Protein AF-A0AAV3WBV1-F1 (afdb_monomer)

Structure (mmCIF, N/CA/C/O backbone):
data_AF-A0AAV3WBV1-F1
#
_entry.id   AF-A0AAV3WBV1-F1
#
loop_
_atom_site.group_PDB
_atom_site.id
_atom_site.type_symbol
_atom_site.label_atom_id
_atom_site.label_alt_id
_atom_site.label_comp_id
_atom_site.label_asym_id
_atom_site.label_entity_id
_atom_site.label_seq_id
_atom_site.pdbx_PDB_ins_code
_atom_site.Cartn_x
_atom_site.Cartn_y
_atom_site.Cartn_z
_atom_site.occupancy
_atom_site.B_iso_or_equiv
_atom_site.auth_seq_id
_atom_site.auth_comp_id
_atom_site.auth_asym_id
_atom_site.auth_atom_id
_atom_site.pdbx_PDB_model_num
ATOM 1 N N . MET A 1 1 ? 31.913 -31.735 0.167 1.00 37.94 1 MET A N 1
ATOM 2 C CA . MET A 1 1 ? 32.191 -30.447 0.838 1.00 37.94 1 MET A CA 1
ATOM 3 C C . MET A 1 1 ? 30.963 -29.565 0.666 1.00 37.94 1 MET A C 1
ATOM 5 O O . MET A 1 1 ? 30.738 -29.111 -0.450 1.00 37.94 1 MET A O 1
ATOM 9 N N . PRO A 1 2 ? 30.099 -29.427 1.683 1.00 35.19 2 PRO A N 1
ATOM 10 C CA . PRO A 1 2 ? 28.942 -28.552 1.586 1.00 35.19 2 PRO A CA 1
ATOM 11 C C . PRO A 1 2 ? 29.405 -27.094 1.649 1.00 35.19 2 PRO A C 1
ATOM 13 O O . PRO A 1 2 ? 30.236 -26.731 2.479 1.00 35.19 2 PRO A O 1
ATOM 16 N N . LEU A 1 3 ? 28.888 -26.292 0.724 1.00 34.81 3 LEU A N 1
ATOM 17 C CA . LEU A 1 3 ? 29.132 -24.859 0.610 1.00 34.81 3 LEU A CA 1
ATOM 18 C C . LEU A 1 3 ? 28.661 -24.158 1.891 1.00 34.81 3 LEU A C 1
ATOM 20 O O . LEU A 1 3 ? 27.497 -24.282 2.276 1.00 34.81 3 LEU A O 1
ATOM 24 N N . LEU A 1 4 ? 29.575 -23.442 2.545 1.00 37.72 4 LEU A N 1
ATOM 25 C CA . LEU A 1 4 ? 29.261 -22.553 3.660 1.00 37.72 4 LEU A CA 1
ATOM 26 C C . LEU A 1 4 ? 28.301 -21.446 3.183 1.00 37.72 4 LEU A C 1
ATOM 28 O O . LEU A 1 4 ? 28.460 -20.951 2.063 1.00 37.72 4 LEU A O 1
ATOM 32 N N . PRO A 1 5 ? 27.317 -21.037 4.004 1.00 44.38 5 PRO A N 1
ATOM 33 C CA . PRO A 1 5 ? 26.486 -19.878 3.713 1.00 44.38 5 PRO A CA 1
ATOM 34 C C . PRO A 1 5 ? 27.357 -18.632 3.564 1.00 44.38 5 PRO A C 1
ATOM 36 O O . PRO A 1 5 ? 28.233 -18.383 4.392 1.00 44.38 5 PRO A O 1
ATOM 39 N N . ASN A 1 6 ? 27.092 -17.861 2.508 1.00 38.50 6 ASN A N 1
ATOM 40 C CA . ASN A 1 6 ? 27.678 -16.549 2.266 1.00 38.50 6 ASN A CA 1
ATOM 41 C C . ASN A 1 6 ? 27.735 -15.739 3.562 1.00 38.50 6 ASN A C 1
ATOM 43 O O . ASN A 1 6 ? 26.702 -15.452 4.169 1.00 38.50 6 ASN A O 1
ATOM 47 N N . GLN A 1 7 ? 28.952 -15.357 3.939 1.00 40.19 7 GLN A N 1
ATOM 48 C CA . GLN A 1 7 ? 29.202 -14.311 4.912 1.00 40.19 7 GLN A CA 1
ATOM 49 C C . GLN A 1 7 ? 28.501 -13.051 4.404 1.00 40.19 7 GLN A C 1
ATOM 51 O O . GLN A 1 7 ? 28.927 -12.423 3.433 1.00 40.19 7 GLN A O 1
ATOM 56 N N . ILE A 1 8 ? 27.377 -12.721 5.035 1.00 40.25 8 ILE A N 1
ATOM 57 C CA . ILE A 1 8 ? 26.877 -11.355 5.057 1.00 40.25 8 ILE A CA 1
ATOM 58 C C . ILE A 1 8 ? 28.055 -10.543 5.587 1.00 40.25 8 ILE A C 1
ATOM 60 O O . ILE A 1 8 ? 28.595 -10.859 6.644 1.00 40.25 8 ILE A O 1
ATOM 64 N N . GLN A 1 9 ? 28.518 -9.573 4.804 1.00 36.53 9 GLN A N 1
ATOM 65 C CA . GLN A 1 9 ? 29.425 -8.553 5.303 1.00 36.53 9 GLN A CA 1
ATOM 66 C C . GLN A 1 9 ? 28.734 -7.922 6.509 1.00 36.53 9 GLN A C 1
ATOM 68 O O . GLN A 1 9 ? 27.774 -7.168 6.346 1.00 36.53 9 GLN A O 1
ATOM 73 N N . ASP A 1 10 ? 29.181 -8.290 7.708 1.00 38.88 10 ASP A N 1
ATOM 74 C CA . ASP A 1 10 ? 28.850 -7.587 8.933 1.00 38.88 10 ASP A CA 1
ATOM 75 C C . ASP A 1 10 ? 29.337 -6.152 8.741 1.00 38.88 10 ASP A C 1
ATOM 77 O O . ASP A 1 10 ? 30.520 -5.834 8.874 1.00 38.88 10 ASP A O 1
ATOM 81 N N . MET A 1 11 ? 28.407 -5.278 8.350 1.00 42.97 11 MET A N 1
ATOM 82 C CA . MET A 1 11 ? 28.555 -3.846 8.555 1.00 42.97 11 MET A CA 1
ATOM 83 C C . MET A 1 11 ? 28.954 -3.671 10.022 1.00 42.97 11 MET A C 1
ATOM 85 O O . MET A 1 11 ? 28.346 -4.327 10.873 1.00 42.97 11 MET A O 1
ATOM 89 N N . PRO A 1 12 ? 29.968 -2.846 10.338 1.00 45.78 12 PRO A N 1
ATOM 90 C CA . PRO A 1 12 ? 30.421 -2.680 11.710 1.00 45.78 12 PRO A CA 1
ATOM 91 C C . PRO A 1 12 ? 29.195 -2.353 12.552 1.00 45.78 12 PRO A C 1
ATOM 93 O O . PRO A 1 12 ? 28.505 -1.378 12.259 1.00 45.78 12 PRO A O 1
ATOM 96 N N . ASN A 1 13 ? 28.877 -3.228 13.510 1.00 49.66 13 ASN A N 1
ATOM 97 C CA . ASN A 1 13 ? 27.713 -3.100 14.375 1.00 49.66 13 ASN A CA 1
ATOM 98 C C . ASN A 1 13 ? 27.790 -1.715 15.023 1.00 49.66 13 ASN A C 1
ATOM 100 O O . ASN A 1 13 ? 28.584 -1.491 15.940 1.00 49.66 13 ASN A O 1
ATOM 104 N N . VAL A 1 14 ? 27.034 -0.758 14.484 1.00 58.28 14 VAL A N 1
ATOM 105 C CA . VAL A 1 14 ? 26.940 0.578 15.052 1.00 58.28 14 VAL A CA 1
ATOM 106 C C . VAL A 1 14 ? 26.131 0.380 16.318 1.00 58.28 14 VAL A C 1
ATOM 108 O O . VAL A 1 14 ? 24.909 0.289 16.278 1.00 58.28 14 VAL A O 1
ATOM 111 N N . TYR A 1 15 ? 26.824 0.201 17.440 1.00 66.25 15 TYR A N 1
ATOM 112 C CA . TYR A 1 15 ? 26.189 0.170 18.745 1.00 66.25 15 TYR A CA 1
ATOM 113 C C . TYR A 1 15 ? 25.581 1.548 18.989 1.00 66.25 15 TYR A C 1
ATOM 115 O O . TYR A 1 15 ? 26.262 2.493 19.390 1.00 66.25 15 TYR A O 1
ATOM 123 N N . PHE A 1 16 ? 24.291 1.669 18.698 1.00 76.31 16 PHE A N 1
ATOM 124 C CA . PHE A 1 16 ? 23.513 2.846 19.030 1.00 76.31 16 PHE A CA 1
ATOM 125 C C . PHE A 1 16 ? 23.290 2.857 20.540 1.00 76.31 16 PHE A C 1
ATOM 127 O O . PHE A 1 16 ? 22.851 1.864 21.123 1.00 76.31 16 PHE A O 1
ATOM 134 N N . LYS A 1 17 ? 23.588 3.978 21.199 1.00 82.25 17 LYS A N 1
ATOM 135 C CA . LYS A 1 17 ? 23.352 4.130 22.647 1.00 82.25 17 LYS A CA 1
ATOM 136 C C . LYS A 1 17 ? 21.863 3.967 22.979 1.00 82.25 17 LYS A C 1
ATOM 138 O O . LYS A 1 17 ? 21.502 3.528 24.066 1.00 82.25 17 LYS A O 1
ATOM 143 N N . GLU A 1 18 ? 21.013 4.274 22.010 1.00 87.25 18 GLU A N 1
ATOM 144 C CA . GLU A 1 18 ? 19.569 4.107 22.003 1.00 87.25 18 GLU A CA 1
ATOM 145 C C . GLU A 1 18 ? 19.142 2.642 22.196 1.00 87.25 18 GLU A C 1
ATOM 147 O O . GLU A 1 18 ? 18.159 2.387 22.893 1.00 87.25 18 GLU A O 1
ATOM 152 N N . ASP A 1 19 ? 19.905 1.673 21.670 1.00 88.88 19 ASP A N 1
ATOM 153 C CA . ASP A 1 19 ? 19.610 0.243 21.848 1.00 88.88 19 ASP A CA 1
ATOM 154 C C . ASP A 1 19 ? 19.742 -0.192 23.308 1.00 88.88 19 ASP A C 1
ATOM 156 O O . ASP A 1 19 ? 18.992 -1.055 23.761 1.00 88.88 19 ASP A O 1
ATOM 160 N N . PHE A 1 20 ? 20.638 0.434 24.072 1.00 89.62 20 PHE A N 1
ATOM 161 C CA . PHE A 1 20 ? 20.769 0.148 25.497 1.00 89.62 20 PHE A CA 1
ATOM 162 C C . PHE A 1 20 ? 19.523 0.594 26.273 1.00 89.62 20 PHE A C 1
ATOM 164 O O . PHE A 1 20 ? 19.016 -0.155 27.106 1.00 89.62 20 PHE A O 1
ATOM 171 N N . ILE A 1 21 ? 18.979 1.772 25.945 1.00 89.19 21 ILE A N 1
ATOM 172 C CA . ILE A 1 21 ? 17.758 2.308 26.567 1.00 89.19 21 ILE A CA 1
ATOM 173 C C . ILE A 1 21 ? 16.574 1.382 26.280 1.00 89.19 21 ILE A C 1
ATOM 175 O O . ILE A 1 21 ? 15.879 0.950 27.199 1.00 89.19 21 ILE A O 1
ATOM 179 N N . LEU A 1 22 ? 16.352 1.043 25.006 1.00 92.56 22 LEU A N 1
ATOM 180 C CA . LEU A 1 22 ? 15.235 0.176 24.627 1.00 92.56 22 LEU A CA 1
ATOM 181 C C . LEU A 1 22 ? 15.427 -1.258 25.142 1.00 92.56 22 LEU A C 1
ATOM 183 O O . LEU A 1 22 ? 14.448 -1.904 25.512 1.00 92.56 22 LEU A O 1
ATOM 187 N N . GLY A 1 23 ? 16.671 -1.737 25.211 1.00 92.00 23 GLY A N 1
ATOM 188 C CA . GLY A 1 23 ? 17.029 -3.037 25.772 1.00 92.00 23 GLY A CA 1
ATOM 189 C C . GLY A 1 23 ? 16.690 -3.152 27.256 1.00 92.00 23 GLY A C 1
ATOM 190 O O . GLY A 1 23 ? 16.070 -4.134 27.653 1.00 92.00 23 GLY A O 1
ATOM 191 N N . GLN A 1 24 ? 17.012 -2.138 28.066 1.00 91.56 24 GLN A N 1
ATOM 192 C CA . GLN A 1 24 ? 16.639 -2.112 29.487 1.00 91.56 24 GLN A CA 1
ATOM 193 C C . GLN A 1 24 ? 15.120 -2.189 29.675 1.00 91.56 24 GLN A C 1
ATOM 195 O O . GLN A 1 24 ? 14.631 -3.009 30.449 1.00 91.56 24 GLN A O 1
ATOM 200 N N . MET A 1 25 ? 14.372 -1.399 28.902 1.00 93.62 25 MET A N 1
ATOM 201 C CA . MET A 1 25 ? 12.909 -1.420 28.947 1.00 93.62 25 MET A CA 1
ATOM 202 C C . MET A 1 25 ? 12.337 -2.768 28.492 1.00 93.62 25 MET A C 1
ATOM 204 O O . MET A 1 25 ? 11.355 -3.245 29.053 1.00 93.62 25 MET A O 1
ATOM 208 N N . ALA A 1 26 ? 12.947 -3.401 27.486 1.00 93.56 26 ALA A N 1
ATOM 209 C CA . ALA A 1 26 ? 12.536 -4.717 27.010 1.00 93.56 26 ALA A CA 1
ATOM 210 C C . ALA A 1 26 ? 12.777 -5.812 28.059 1.00 93.56 26 ALA A C 1
ATOM 212 O O . ALA A 1 26 ? 11.912 -6.664 28.244 1.00 93.56 26 ALA A O 1
ATOM 213 N N . VAL A 1 27 ? 13.913 -5.780 28.765 1.00 94.00 27 VAL A N 1
ATOM 214 C CA . VAL A 1 27 ? 14.206 -6.723 29.857 1.00 94.00 27 VAL A CA 1
ATOM 215 C C . VAL A 1 27 ? 13.169 -6.598 30.969 1.00 94.00 27 VAL A C 1
ATOM 217 O O . VAL A 1 27 ? 12.632 -7.613 31.401 1.00 94.00 27 VAL A O 1
ATOM 220 N N . GLU A 1 28 ? 12.831 -5.375 31.381 1.00 92.69 28 GLU A N 1
ATOM 221 C CA . GLU A 1 28 ? 11.803 -5.145 32.400 1.00 92.69 28 GLU A CA 1
ATOM 222 C C . GLU A 1 28 ? 10.432 -5.676 31.954 1.00 92.69 28 GLU A C 1
ATOM 224 O O . GLU A 1 28 ? 9.764 -6.385 32.702 1.00 92.69 28 GLU A O 1
ATOM 229 N N . LEU A 1 29 ? 10.035 -5.408 30.704 1.00 92.19 29 LEU A N 1
ATOM 230 C CA . LEU A 1 29 ? 8.781 -5.917 30.143 1.00 92.19 29 LEU A CA 1
ATOM 231 C C . LEU A 1 29 ? 8.731 -7.451 30.077 1.00 92.19 29 LEU A C 1
ATOM 233 O O . LEU A 1 29 ? 7.662 -8.026 30.262 1.00 92.19 29 LEU A O 1
ATOM 237 N N . LEU A 1 30 ? 9.859 -8.113 29.808 1.00 92.62 30 LEU A N 1
ATOM 238 C CA . LEU A 1 30 ? 9.951 -9.576 29.748 1.00 92.62 30 LEU A CA 1
ATOM 239 C C . LEU A 1 30 ? 9.940 -10.242 31.130 1.00 92.62 30 LEU A C 1
ATOM 241 O O . LEU A 1 30 ? 9.640 -11.430 31.219 1.00 92.62 30 LEU A O 1
ATOM 245 N N . GLN A 1 31 ? 10.271 -9.502 32.190 1.00 92.75 31 GLN A N 1
ATOM 246 C CA . GLN A 1 31 ? 10.234 -9.985 33.575 1.00 92.75 31 GLN A CA 1
ATOM 247 C C . GLN A 1 31 ? 8.841 -9.890 34.209 1.00 92.75 31 GLN A C 1
ATOM 249 O O . GLN A 1 31 ? 8.631 -10.418 35.299 1.00 92.75 31 GLN A O 1
ATOM 254 N N . LEU A 1 32 ? 7.894 -9.220 33.551 1.00 89.19 32 LEU A N 1
ATOM 255 C CA . LEU A 1 32 ? 6.524 -9.099 34.030 1.00 89.19 32 LEU A CA 1
ATOM 256 C C . LEU A 1 32 ? 5.732 -10.390 33.822 1.00 89.19 32 LEU A C 1
ATOM 258 O O . LEU A 1 32 ? 5.764 -10.995 32.749 1.00 89.19 32 LEU A O 1
ATOM 262 N N . ASP A 1 33 ? 4.925 -10.745 34.821 1.00 87.81 33 ASP A N 1
ATOM 263 C CA . ASP A 1 33 ? 3.949 -11.821 34.679 1.00 87.81 33 ASP A CA 1
ATOM 264 C C . ASP A 1 33 ? 2.902 -11.476 33.606 1.00 87.81 33 ASP A C 1
ATOM 266 O O . ASP A 1 33 ? 2.487 -10.316 33.499 1.00 87.81 33 ASP A O 1
ATOM 270 N N . PRO A 1 34 ? 2.401 -12.458 32.836 1.00 85.88 34 PRO A N 1
ATOM 271 C CA . PRO A 1 34 ? 1.354 -12.226 31.848 1.00 85.88 34 PRO A CA 1
ATOM 272 C C . PRO A 1 34 ? 0.098 -11.587 32.464 1.00 85.88 34 PRO A C 1
ATOM 274 O O . PRO A 1 34 ? -0.585 -12.194 33.286 1.00 85.88 34 PRO A O 1
ATOM 277 N N . GLN A 1 35 ? -0.236 -10.372 32.023 1.00 83.12 35 GLN A N 1
ATOM 278 C CA . GLN A 1 35 ? -1.427 -9.629 32.450 1.00 83.12 35 GLN A CA 1
ATOM 279 C C . GLN A 1 35 ? -2.429 -9.458 31.296 1.00 83.12 35 GLN A C 1
ATOM 281 O O . GLN A 1 35 ? -2.033 -9.444 30.123 1.00 83.12 35 GLN A O 1
ATOM 286 N N . PRO A 1 36 ? -3.736 -9.291 31.584 1.00 83.94 36 PRO A N 1
ATOM 287 C CA . PRO A 1 36 ? -4.712 -8.948 30.557 1.00 83.94 36 PRO A CA 1
ATOM 288 C C . PRO A 1 36 ? -4.346 -7.617 29.890 1.00 83.94 36 PRO A C 1
ATOM 290 O O . PRO A 1 36 ? -4.046 -6.626 30.553 1.00 83.94 36 PRO A O 1
ATOM 293 N N . SER A 1 37 ? -4.385 -7.581 28.557 1.00 85.25 37 SER A N 1
ATOM 294 C CA . SER A 1 37 ? -4.030 -6.375 27.808 1.00 85.25 37 SER A CA 1
ATOM 295 C C . SER A 1 37 ? -5.037 -5.248 28.040 1.00 85.25 37 SER A C 1
ATOM 297 O O . SER A 1 37 ? -6.242 -5.432 27.852 1.00 85.25 37 SER A O 1
ATOM 299 N N . SER A 1 38 ? -4.534 -4.055 28.360 1.00 90.94 38 SER A N 1
ATOM 300 C CA . SER A 1 38 ? -5.353 -2.846 28.445 1.00 90.94 38 SER A CA 1
ATOM 301 C C . SER A 1 38 ? -6.063 -2.550 27.122 1.00 90.94 38 SER A C 1
ATOM 303 O O . SER A 1 38 ? -5.527 -2.741 26.026 1.00 90.94 38 SER A O 1
ATOM 305 N N . SER A 1 39 ? -7.293 -2.060 27.218 1.00 92.56 39 SER A N 1
ATOM 306 C CA . SER A 1 39 ? -8.142 -1.757 26.070 1.00 92.56 39 SER A CA 1
ATOM 307 C C . SER A 1 39 ? -7.601 -0.596 25.224 1.00 92.56 39 SER A C 1
ATOM 309 O O . SER A 1 39 ? -6.918 0.305 25.709 1.00 92.56 39 SER A O 1
ATOM 311 N N . HIS A 1 40 ? -7.994 -0.548 23.947 1.00 93.75 40 HIS A N 1
ATOM 312 C CA . HIS A 1 40 ? -7.677 0.575 23.054 1.00 93.75 40 HIS A CA 1
ATOM 313 C C . HIS A 1 40 ? -8.131 1.939 23.612 1.00 93.75 40 HIS A C 1
ATOM 315 O O . HIS A 1 40 ? -7.529 2.969 23.311 1.00 93.75 40 HIS A O 1
ATOM 321 N N . GLU A 1 41 ? -9.206 1.972 24.403 1.00 92.69 41 GLU A N 1
ATOM 322 C CA . GLU A 1 41 ? -9.715 3.211 24.996 1.00 92.69 41 GLU A CA 1
ATOM 323 C C . GLU A 1 41 ? -8.856 3.675 26.180 1.00 92.69 41 GLU A C 1
ATOM 325 O O . GLU A 1 41 ? -8.601 4.873 26.287 1.00 92.69 41 GLU A O 1
ATOM 330 N N . GLN A 1 42 ? -8.326 2.744 26.984 1.00 94.50 42 GLN A N 1
ATOM 331 C CA . GLN A 1 42 ? -7.327 3.042 28.019 1.00 94.50 42 GLN A CA 1
ATOM 332 C C . GLN A 1 42 ? -6.048 3.609 27.398 1.00 94.50 42 GLN A C 1
ATOM 334 O O . GLN A 1 42 ? -5.613 4.686 27.790 1.00 94.50 42 GLN A O 1
ATOM 339 N N . TRP A 1 43 ? -5.511 2.962 26.358 1.00 95.50 43 TRP A N 1
ATOM 340 C CA . TRP A 1 43 ? -4.331 3.463 25.643 1.00 95.50 43 TRP A CA 1
ATOM 341 C C . TRP A 1 43 ? -4.557 4.828 24.987 1.00 95.50 43 TRP A C 1
ATOM 343 O O . TRP A 1 43 ? -3.683 5.690 25.030 1.00 95.50 43 TRP A O 1
ATOM 353 N N . THR A 1 44 ? -5.748 5.061 24.421 1.00 94.50 44 THR A N 1
ATOM 354 C CA . THR A 1 44 ? -6.098 6.375 23.859 1.00 94.50 44 THR A CA 1
ATOM 355 C C . THR A 1 44 ? -6.059 7.459 24.930 1.00 94.50 44 THR A C 1
ATOM 357 O O . THR A 1 44 ? -5.494 8.517 24.684 1.00 94.50 44 THR A O 1
ATOM 360 N N . LYS A 1 45 ? -6.650 7.212 26.105 1.00 93.69 45 LYS A N 1
ATOM 361 C CA . LYS A 1 45 ? -6.618 8.172 27.215 1.00 93.69 45 LYS A CA 1
ATOM 362 C C . LYS A 1 45 ? -5.195 8.400 27.710 1.00 93.69 45 LYS A C 1
ATOM 364 O O . LYS A 1 45 ? -4.768 9.542 27.749 1.00 93.69 45 LYS A O 1
ATOM 369 N N . PHE A 1 46 ? -4.444 7.325 27.946 1.00 96.12 46 PHE A N 1
ATOM 370 C CA . PHE A 1 46 ? -3.051 7.397 28.379 1.00 96.12 46 PHE A CA 1
ATOM 371 C C . PHE A 1 46 ? -2.202 8.314 27.489 1.00 96.12 46 PHE A C 1
ATOM 373 O O . PHE A 1 46 ? -1.558 9.230 27.985 1.00 96.12 46 PHE A O 1
ATOM 380 N N . TYR A 1 47 ? -2.221 8.115 26.168 1.00 96.00 47 TYR A N 1
ATOM 381 C CA . TYR A 1 47 ? -1.407 8.934 25.266 1.00 96.00 47 TYR A CA 1
ATOM 382 C C . TYR A 1 47 ? -1.879 10.387 25.164 1.00 96.00 47 TYR A C 1
ATOM 384 O O . TYR A 1 47 ? -1.058 11.277 24.940 1.00 96.00 47 TYR A O 1
ATOM 392 N N . LEU A 1 48 ? -3.176 10.646 25.343 1.00 93.88 48 LEU A N 1
ATOM 393 C CA . LEU A 1 48 ? -3.686 12.013 25.438 1.00 93.88 48 LEU A CA 1
ATOM 394 C C . LEU A 1 48 ? -3.240 12.682 26.745 1.00 93.88 48 LEU A C 1
ATOM 396 O O . LEU A 1 48 ? -2.781 13.816 26.686 1.00 93.88 48 LEU A O 1
ATOM 400 N N . ASP A 1 49 ? -3.262 11.964 27.869 1.00 92.81 49 ASP A N 1
ATOM 401 C CA . ASP A 1 49 ? -2.779 12.460 29.164 1.00 92.81 49 ASP A CA 1
ATOM 402 C C . ASP A 1 49 ? -1.262 12.736 29.121 1.00 92.81 49 ASP A C 1
ATOM 404 O O . ASP A 1 49 ? -0.788 13.753 29.629 1.00 92.81 49 ASP A O 1
ATOM 408 N N . VAL A 1 50 ? -0.478 11.891 28.438 1.00 94.56 50 VAL A N 1
ATOM 409 C CA . VAL A 1 50 ? 0.954 12.144 28.181 1.00 94.56 50 VAL A CA 1
ATOM 410 C C . VAL A 1 50 ? 1.157 13.422 27.357 1.00 94.56 50 VAL A C 1
ATOM 412 O O . VAL A 1 50 ? 2.036 14.225 27.665 1.00 94.56 50 VAL A O 1
ATOM 415 N N . ALA A 1 51 ? 0.344 13.646 26.321 1.00 93.56 51 ALA A N 1
ATOM 416 C CA . ALA A 1 51 ? 0.420 14.881 25.542 1.00 93.56 51 ALA A CA 1
ATOM 417 C C . ALA A 1 51 ? 0.014 16.112 26.372 1.00 93.56 51 ALA A C 1
ATOM 419 O O . ALA A 1 51 ? 0.674 17.145 26.277 1.00 93.56 51 ALA A O 1
ATOM 420 N N . ASP A 1 52 ? -1.023 16.000 27.204 1.00 90.31 52 ASP A N 1
ATOM 421 C CA . ASP A 1 52 ? -1.501 17.078 28.075 1.00 90.31 52 ASP A CA 1
ATOM 422 C C . ASP A 1 52 ? -0.459 17.454 29.137 1.00 90.31 52 ASP A C 1
ATOM 424 O O . ASP A 1 52 ? -0.095 18.622 29.264 1.00 90.31 52 ASP A O 1
ATOM 428 N N . THR A 1 53 ? 0.111 16.467 29.833 1.00 90.25 53 THR A N 1
ATOM 429 C CA . THR A 1 53 ? 1.149 16.684 30.863 1.00 90.25 53 THR A CA 1
ATOM 430 C C . THR A 1 53 ? 2.423 17.334 30.324 1.00 90.25 53 THR A C 1
ATOM 432 O O . THR A 1 53 ? 3.104 18.047 31.060 1.00 90.25 53 THR A O 1
ATOM 435 N N . LYS A 1 54 ? 2.746 17.136 29.041 1.00 91.19 54 LYS A N 1
ATOM 436 C CA . LYS A 1 54 ? 3.899 17.768 28.377 1.00 91.19 54 LYS A CA 1
ATOM 437 C C . LYS A 1 54 ? 3.528 19.058 27.627 1.00 91.19 54 LYS A C 1
ATOM 439 O O . LYS A 1 54 ? 4.368 19.596 26.911 1.00 91.19 54 LYS A O 1
ATOM 444 N N . ASN A 1 55 ? 2.305 19.574 27.798 1.00 89.75 55 ASN A N 1
ATOM 445 C CA . ASN A 1 55 ? 1.770 20.759 27.110 1.00 89.75 55 ASN A CA 1
ATOM 446 C C . ASN A 1 55 ? 1.801 20.657 25.569 1.00 89.75 55 ASN A C 1
ATOM 448 O O . ASN A 1 55 ? 1.902 21.661 24.865 1.00 89.75 55 ASN A O 1
ATOM 452 N N . LEU A 1 56 ? 1.684 19.441 25.029 1.00 90.88 56 LEU A N 1
ATOM 453 C CA . LEU A 1 56 ? 1.704 19.132 23.592 1.00 90.88 56 LEU A CA 1
ATOM 454 C C . LEU A 1 56 ? 0.294 19.030 23.007 1.00 90.88 56 LEU A C 1
ATOM 456 O O . LEU A 1 56 ? 0.072 18.364 21.991 1.00 90.88 56 LEU A O 1
ATOM 460 N N . ARG A 1 57 ? -0.682 19.677 23.645 1.00 86.88 57 ARG A N 1
ATOM 461 C CA . ARG A 1 57 ? -2.075 19.684 23.212 1.00 86.88 57 ARG A CA 1
ATOM 462 C C . ARG A 1 57 ? -2.644 21.098 23.248 1.00 86.88 57 ARG A C 1
ATOM 464 O O . ARG A 1 57 ? -2.472 21.838 24.210 1.00 86.88 57 ARG A O 1
ATOM 471 N N . ARG A 1 58 ? -3.356 21.468 22.185 1.00 83.31 58 ARG A N 1
ATOM 472 C CA . ARG A 1 58 ? -4.121 22.715 22.060 1.00 83.31 58 ARG A CA 1
ATOM 473 C C . ARG A 1 58 ? -5.602 22.361 21.986 1.00 83.31 58 ARG A C 1
ATOM 475 O O . ARG A 1 58 ? -6.125 22.029 20.918 1.00 83.31 58 ARG A O 1
ATOM 482 N N . GLY A 1 59 ? -6.268 22.357 23.139 1.00 80.69 59 GLY A N 1
ATOM 483 C CA . GLY A 1 59 ? -7.648 21.885 23.263 1.00 80.69 59 GLY A CA 1
ATOM 484 C C . GLY A 1 59 ? -7.764 20.414 22.858 1.00 80.69 59 GLY A C 1
ATOM 485 O O . GLY A 1 59 ? -7.192 19.540 23.494 1.00 80.69 59 GLY A O 1
ATOM 486 N N . ASN A 1 60 ? -8.474 20.125 21.764 1.00 78.88 60 ASN A N 1
ATOM 487 C CA . ASN A 1 60 ? -8.613 18.755 21.256 1.00 78.88 60 ASN A CA 1
ATOM 488 C C . ASN A 1 60 ? -7.505 18.323 20.285 1.00 78.88 60 ASN A C 1
ATOM 490 O O . ASN A 1 60 ? -7.473 17.151 19.906 1.00 78.88 60 ASN A O 1
ATOM 494 N N . HIS A 1 61 ? -6.621 19.230 19.866 1.00 85.31 61 HIS A N 1
ATOM 495 C CA . HIS A 1 61 ? -5.606 18.944 18.857 1.00 85.31 61 HIS A CA 1
ATOM 496 C C . HIS A 1 61 ? -4.248 18.639 19.491 1.00 85.31 61 HIS A C 1
ATOM 498 O O . HIS A 1 61 ? -3.759 19.417 20.304 1.00 85.31 61 HIS A O 1
ATOM 504 N N . VAL A 1 62 ? -3.625 17.527 19.099 1.00 91.38 62 VAL A N 1
ATOM 505 C CA . VAL A 1 62 ? -2.277 17.149 19.546 1.00 91.38 62 VAL A CA 1
ATOM 506 C C . VAL A 1 62 ? -1.231 17.800 18.634 1.00 91.38 62 VAL A C 1
ATOM 508 O O . VAL A 1 62 ? -1.298 17.670 17.411 1.00 91.38 62 VAL A O 1
ATOM 511 N N . CYS A 1 63 ? -0.246 18.477 19.221 1.00 92.00 63 CYS A N 1
ATOM 512 C CA . CYS A 1 63 ? 0.877 19.119 18.539 1.00 92.00 63 CYS A CA 1
ATOM 513 C C . CYS A 1 63 ? 1.916 18.079 18.089 1.00 92.00 63 CYS A C 1
ATOM 515 O O . CYS A 1 63 ? 2.999 17.957 18.656 1.00 92.00 63 CYS A O 1
ATOM 517 N N . HIS A 1 64 ? 1.580 17.317 17.044 1.00 92.00 64 HIS A N 1
ATOM 518 C CA . HIS A 1 64 ? 2.419 16.230 16.524 1.00 92.00 64 HIS A CA 1
ATOM 519 C C . HIS A 1 64 ? 3.825 16.666 16.080 1.00 92.00 64 HIS A C 1
ATOM 521 O O . HIS A 1 64 ? 4.743 15.855 16.124 1.00 92.00 64 HIS A O 1
ATOM 527 N N . GLU A 1 65 ? 3.994 17.922 15.669 1.00 90.38 65 GLU A N 1
ATOM 528 C CA . GLU A 1 65 ? 5.296 18.491 15.303 1.00 90.38 65 GLU A CA 1
ATOM 529 C C . GLU A 1 65 ? 6.254 18.555 16.491 1.00 90.38 65 GLU A C 1
ATOM 531 O O . GLU A 1 65 ? 7.354 18.020 16.425 1.00 90.38 65 GLU A O 1
ATOM 536 N N . GLN A 1 66 ? 5.789 19.070 17.625 1.00 90.88 66 GLN A N 1
ATOM 537 C CA . GLN A 1 66 ? 6.593 19.145 18.844 1.00 90.88 66 GLN A CA 1
ATOM 538 C C . GLN A 1 66 ? 6.883 17.757 19.433 1.00 90.88 66 GLN A C 1
ATOM 540 O O . GLN A 1 66 ? 7.952 17.521 19.992 1.00 90.88 66 GLN A O 1
ATOM 545 N N . ILE A 1 67 ? 5.944 16.812 19.298 1.00 93.25 67 ILE A N 1
ATOM 546 C CA . ILE A 1 67 ? 6.183 15.410 19.673 1.00 93.25 67 ILE A CA 1
ATOM 547 C C . ILE A 1 67 ? 7.304 14.822 18.812 1.00 93.25 67 ILE A C 1
ATOM 549 O O . ILE A 1 67 ? 8.203 14.168 19.338 1.00 93.25 67 ILE A O 1
ATOM 553 N N . TYR A 1 68 ? 7.258 15.056 17.500 1.00 93.44 68 TYR A N 1
ATOM 554 C CA . TYR A 1 68 ? 8.291 14.596 16.579 1.00 93.44 68 TYR A CA 1
ATOM 555 C C . TYR A 1 68 ? 9.663 15.162 16.952 1.00 93.44 68 TYR A C 1
ATOM 557 O O . TYR A 1 68 ? 10.599 14.381 17.099 1.00 93.44 68 TYR A O 1
ATOM 565 N N . GLU A 1 69 ? 9.759 16.470 17.207 1.00 91.88 69 GLU A N 1
ATOM 566 C CA . GLU A 1 69 ? 10.991 17.135 17.655 1.00 91.88 69 GLU A CA 1
ATOM 567 C C . GLU A 1 69 ? 11.583 16.495 18.922 1.00 91.88 69 GLU A C 1
ATOM 569 O O . GLU A 1 69 ? 12.789 16.249 18.992 1.00 91.88 69 GLU A O 1
ATOM 574 N N . GLN A 1 70 ? 10.747 16.163 19.912 1.00 92.75 70 GLN A N 1
ATOM 575 C CA . GLN A 1 70 ? 11.207 15.495 21.135 1.00 92.75 70 GLN A CA 1
ATOM 576 C C . GLN A 1 70 ? 11.695 14.065 20.887 1.00 92.75 70 GLN A C 1
ATOM 578 O O . GLN A 1 70 ? 12.666 13.628 21.510 1.00 92.75 70 GLN A O 1
ATOM 583 N N . VAL A 1 71 ? 11.052 13.338 19.971 1.00 94.19 71 VAL A N 1
ATOM 584 C CA . VAL A 1 71 ? 11.481 11.986 19.603 1.00 94.19 71 VAL A CA 1
ATOM 585 C C . VAL A 1 71 ? 12.824 12.030 18.882 1.00 94.19 71 VAL A C 1
ATOM 587 O O . VAL A 1 71 ? 13.750 11.353 19.323 1.00 94.19 71 VAL A O 1
ATOM 590 N N . ILE A 1 72 ? 12.978 12.866 17.850 1.00 92.88 72 ILE A N 1
ATOM 591 C CA . ILE A 1 72 ? 14.228 12.930 17.073 1.00 92.88 72 ILE A CA 1
ATOM 592 C C . ILE A 1 72 ? 15.410 13.488 17.871 1.00 92.88 72 ILE A C 1
ATOM 594 O O . ILE A 1 72 ? 16.554 13.140 17.591 1.00 92.88 72 ILE A O 1
ATOM 598 N N . LYS A 1 73 ? 15.149 14.307 18.901 1.00 91.75 73 LYS A N 1
ATOM 599 C CA . LYS A 1 73 ? 16.182 14.773 19.838 1.00 91.75 73 LYS A CA 1
ATOM 600 C C . LYS A 1 73 ? 16.816 13.617 20.618 1.00 91.75 73 LYS A C 1
ATOM 602 O O . LYS A 1 73 ? 17.972 13.724 21.019 1.00 91.75 73 LYS A O 1
ATOM 607 N N . LYS A 1 74 ? 16.061 12.539 20.859 1.00 90.50 74 LYS A N 1
ATOM 608 C CA . LYS A 1 74 ? 16.517 11.363 21.615 1.00 90.50 74 LYS A CA 1
ATOM 609 C C . LYS A 1 74 ? 16.880 10.170 20.728 1.00 90.50 74 LYS A C 1
ATOM 611 O O . LYS A 1 74 ? 17.755 9.403 21.103 1.00 90.50 74 LYS A O 1
ATOM 616 N N . PHE A 1 75 ? 16.227 10.024 19.579 1.00 92.00 75 PHE A N 1
ATOM 617 C CA . PHE A 1 75 ? 16.433 8.934 18.631 1.00 92.00 75 PHE A CA 1
ATOM 618 C C . PHE A 1 75 ? 16.697 9.508 17.241 1.00 92.00 75 PHE A C 1
ATOM 620 O O . PHE A 1 75 ? 15.768 9.969 16.577 1.00 92.00 75 PHE A O 1
ATOM 627 N N . ASN A 1 76 ? 17.952 9.462 16.786 1.00 88.75 76 ASN A N 1
ATOM 628 C CA . ASN A 1 76 ? 18.315 9.952 15.453 1.00 88.75 76 ASN A CA 1
ATOM 629 C C . ASN A 1 76 ? 17.452 9.258 14.362 1.00 88.75 76 ASN A C 1
ATOM 631 O O . ASN A 1 76 ? 17.281 8.036 14.409 1.00 88.75 76 ASN A O 1
ATOM 635 N N . PRO A 1 77 ? 16.928 9.991 13.359 1.00 89.56 77 PRO A N 1
ATOM 636 C CA . PRO A 1 77 ? 16.314 9.418 12.158 1.00 89.56 77 PRO A CA 1
ATOM 637 C C . PRO A 1 77 ? 17.046 8.218 11.527 1.00 89.56 77 PRO A C 1
ATOM 639 O O . PRO A 1 77 ? 16.383 7.274 11.085 1.00 89.56 77 PRO A O 1
ATOM 642 N N . ASP A 1 78 ? 18.382 8.200 11.522 1.00 88.31 78 ASP A N 1
ATOM 643 C CA . ASP A 1 78 ? 19.164 7.063 11.005 1.00 88.31 78 ASP A CA 1
ATOM 644 C C . ASP A 1 78 ? 18.953 5.798 11.850 1.00 88.31 78 ASP A C 1
ATOM 646 O O . ASP A 1 78 ? 18.749 4.700 11.323 1.00 88.31 78 ASP A O 1
ATOM 650 N N . TYR A 1 79 ? 18.918 5.959 13.177 1.00 90.62 79 TYR A N 1
ATOM 651 C CA . TYR A 1 79 ? 18.617 4.875 14.108 1.00 90.62 79 TYR A CA 1
ATOM 652 C C . TYR A 1 79 ? 17.196 4.349 13.896 1.00 90.62 79 TYR A C 1
ATOM 654 O O . TYR A 1 79 ? 16.996 3.143 13.740 1.00 90.62 79 TYR A O 1
ATOM 662 N N . LEU A 1 80 ? 16.206 5.243 13.817 1.00 91.56 80 LEU A N 1
ATOM 663 C CA . LEU A 1 80 ? 14.814 4.860 13.561 1.00 91.56 80 LEU A CA 1
ATOM 664 C C . LEU A 1 80 ? 14.674 4.108 12.233 1.00 91.56 80 LEU A C 1
ATOM 666 O O . LEU A 1 80 ? 13.956 3.108 12.158 1.00 91.56 80 LEU A O 1
ATOM 670 N N . SER A 1 81 ? 15.403 4.539 11.204 1.00 90.44 81 SER A N 1
ATOM 671 C CA . SER A 1 81 ? 15.450 3.865 9.906 1.00 90.44 81 SER A CA 1
ATOM 672 C C . SER A 1 81 ? 16.037 2.456 10.018 1.00 90.44 81 SER A C 1
ATOM 674 O O . SER A 1 81 ? 15.461 1.521 9.463 1.00 90.44 81 SER A O 1
ATOM 676 N N . SER A 1 82 ? 17.098 2.267 10.812 1.00 89.69 82 SER A N 1
ATOM 677 C CA . SER A 1 82 ? 17.699 0.945 11.059 1.00 89.69 82 SER A CA 1
ATOM 678 C C . SER A 1 82 ? 16.735 -0.055 11.719 1.00 89.69 82 SER A C 1
ATOM 680 O O . SER A 1 82 ? 16.835 -1.260 11.491 1.00 89.69 82 SER A O 1
ATOM 682 N N . LYS A 1 83 ? 15.761 0.434 12.501 1.00 88.94 83 LYS A N 1
ATOM 683 C CA . LYS A 1 83 ? 14.741 -0.387 13.177 1.00 88.94 83 LYS A CA 1
ATOM 684 C C . LYS A 1 83 ? 13.416 -0.472 12.410 1.00 88.94 83 LYS A C 1
ATOM 686 O O . LYS A 1 83 ? 12.448 -1.007 12.942 1.00 88.94 83 LYS A O 1
ATOM 691 N N . ASN A 1 84 ? 13.354 0.023 11.169 1.00 90.81 84 ASN A N 1
ATOM 692 C CA . ASN A 1 84 ? 12.126 0.138 10.364 1.00 90.81 84 ASN A CA 1
ATOM 693 C C . ASN A 1 84 ? 11.015 0.981 11.026 1.00 90.81 84 ASN A C 1
ATOM 695 O O . ASN A 1 84 ? 9.830 0.766 10.777 1.00 90.81 84 ASN A O 1
ATOM 699 N N . LEU A 1 85 ? 11.393 1.957 11.853 1.00 92.44 85 LEU A N 1
ATOM 700 C CA . LEU A 1 85 ? 10.493 2.858 12.583 1.00 92.44 85 LEU A CA 1
ATOM 701 C C . LEU A 1 85 ? 10.584 4.300 12.076 1.00 92.44 85 LEU A C 1
ATOM 703 O O . LEU A 1 85 ? 10.289 5.237 12.817 1.00 92.44 85 LEU A O 1
ATOM 707 N N . ASN A 1 86 ? 10.979 4.486 10.813 1.00 90.50 86 ASN A N 1
ATOM 708 C CA . ASN A 1 86 ? 11.104 5.807 10.208 1.00 90.50 86 ASN A CA 1
ATOM 709 C C . ASN A 1 86 ? 9.785 6.598 10.309 1.00 90.50 86 ASN A C 1
ATOM 711 O O . ASN A 1 86 ? 8.693 6.062 10.096 1.00 90.50 86 ASN A O 1
ATOM 715 N N . ILE A 1 87 ? 9.899 7.881 10.643 1.00 89.25 87 ILE A N 1
ATOM 716 C CA . ILE A 1 87 ? 8.771 8.772 10.882 1.00 89.25 87 ILE A CA 1
ATOM 717 C C . ILE A 1 87 ? 8.702 9.762 9.723 1.00 89.25 87 ILE A C 1
ATOM 719 O O . ILE A 1 87 ? 9.465 10.720 9.662 1.00 89.25 87 ILE A O 1
ATOM 723 N N . ASP A 1 88 ? 7.750 9.556 8.817 1.00 83.19 88 ASP A N 1
ATOM 724 C CA . ASP A 1 88 ? 7.435 10.562 7.804 1.00 83.19 88 ASP A CA 1
ATOM 725 C C . ASP A 1 88 ? 6.560 11.656 8.432 1.00 83.19 88 ASP A C 1
ATOM 727 O O . ASP A 1 88 ? 5.409 11.419 8.820 1.00 83.19 88 ASP A O 1
ATOM 731 N N . TYR A 1 89 ? 7.128 12.856 8.553 1.00 74.94 89 TYR A N 1
ATOM 732 C CA . TYR A 1 89 ? 6.476 14.021 9.145 1.00 74.94 89 TYR A CA 1
ATOM 733 C C . TYR A 1 89 ? 5.199 14.439 8.394 1.00 74.94 89 TYR A C 1
ATOM 735 O O . TYR A 1 89 ? 4.220 14.860 9.027 1.00 74.94 89 TYR A O 1
ATOM 743 N N . HIS A 1 90 ? 5.173 14.272 7.067 1.00 76.25 90 HIS A N 1
ATOM 744 C CA . HIS A 1 90 ? 4.081 14.716 6.198 1.00 76.25 90 HIS A CA 1
ATOM 745 C C . HIS A 1 90 ? 2.966 13.673 6.043 1.00 76.25 90 HIS A C 1
ATOM 747 O O . HIS A 1 90 ? 1.864 14.012 5.607 1.00 76.25 90 HIS A O 1
ATOM 753 N N . GLN A 1 91 ? 3.203 12.415 6.425 1.00 83.38 91 GLN A N 1
ATOM 754 C CA . GLN A 1 91 ? 2.188 11.367 6.339 1.00 83.38 91 GLN A CA 1
ATOM 755 C C . GLN A 1 91 ? 1.286 11.314 7.569 1.00 83.38 91 GLN A C 1
ATOM 757 O O . GLN A 1 91 ? 1.695 10.943 8.670 1.00 83.38 91 GLN A O 1
ATOM 762 N N . ASP A 1 92 ? -0.010 11.528 7.351 1.00 77.00 92 ASP A N 1
ATOM 763 C CA . ASP A 1 92 ? -1.041 11.364 8.380 1.00 77.00 92 ASP A CA 1
ATOM 764 C C . ASP A 1 92 ? -1.151 9.937 8.938 1.00 77.00 92 ASP A C 1
ATOM 766 O O . ASP A 1 92 ? -1.685 9.736 10.032 1.00 77.00 92 ASP A O 1
ATOM 770 N N . THR A 1 93 ? -0.665 8.945 8.190 1.00 82.38 93 THR A N 1
ATOM 771 C CA . THR A 1 93 ? -0.639 7.525 8.565 1.00 82.38 93 THR A CA 1
ATOM 772 C C . THR A 1 93 ? 0.619 7.112 9.326 1.00 82.38 93 THR A C 1
ATOM 774 O O . THR A 1 93 ? 0.737 5.940 9.682 1.00 82.38 93 THR A O 1
ATOM 777 N N . SER A 1 94 ? 1.539 8.046 9.587 1.00 90.31 94 SER A N 1
ATOM 778 C CA . SER A 1 94 ? 2.744 7.796 10.376 1.00 90.31 94 SER A CA 1
ATOM 779 C C . SER A 1 94 ? 2.397 7.240 11.758 1.00 90.31 94 SER A C 1
ATOM 781 O O . SER A 1 94 ? 1.463 7.717 12.418 1.00 90.31 94 SER A O 1
ATOM 783 N N . TRP A 1 95 ? 3.148 6.231 12.208 1.00 94.19 95 TRP A N 1
ATOM 784 C CA . TRP A 1 95 ? 2.871 5.548 13.469 1.00 94.19 95 TRP A CA 1
ATOM 785 C C . TRP A 1 95 ? 2.845 6.530 14.647 1.00 94.19 95 TRP A C 1
ATOM 787 O O . TRP A 1 95 ? 1.903 6.488 15.445 1.00 94.19 95 TRP A O 1
ATOM 797 N N . LEU A 1 96 ? 3.774 7.496 14.654 1.00 94.31 96 LEU A N 1
ATOM 798 C CA . LEU A 1 96 ? 3.887 8.550 15.662 1.00 94.31 96 LEU A CA 1
ATOM 799 C C . LEU A 1 96 ? 2.616 9.401 15.746 1.00 94.31 96 LEU A C 1
ATOM 801 O O . LEU A 1 96 ? 2.158 9.756 16.826 1.00 94.31 96 LEU A O 1
ATOM 805 N N . ARG A 1 97 ? 1.991 9.725 14.610 1.00 93.50 97 ARG A N 1
ATOM 806 C CA . ARG A 1 97 ? 0.716 10.456 14.623 1.00 93.50 97 ARG A CA 1
ATOM 807 C C . ARG A 1 97 ? -0.414 9.564 15.111 1.00 93.50 97 ARG A C 1
ATOM 809 O O . ARG A 1 97 ? -1.279 10.006 15.862 1.00 93.50 97 ARG A O 1
ATOM 816 N N . THR A 1 98 ? -0.427 8.306 14.677 1.00 93.88 98 THR A N 1
ATOM 817 C CA . THR A 1 98 ? -1.522 7.385 14.991 1.00 93.88 98 THR A CA 1
ATOM 818 C C . THR A 1 98 ? -1.565 6.947 16.455 1.00 93.88 98 THR A C 1
ATOM 820 O O . THR A 1 98 ? -2.670 6.722 16.944 1.00 93.88 98 THR A O 1
ATOM 823 N N . ILE A 1 99 ? -0.427 6.877 17.158 1.00 95.38 99 ILE A N 1
ATOM 824 C CA . ILE A 1 99 ? -0.376 6.483 18.578 1.00 95.38 99 ILE A CA 1
ATOM 825 C C . ILE A 1 99 ? -0.976 7.550 19.506 1.00 95.38 99 ILE A C 1
ATOM 827 O O . ILE A 1 99 ? -1.592 7.216 20.503 1.00 95.38 99 ILE A O 1
ATOM 831 N N . PHE A 1 100 ? -0.938 8.832 19.136 1.00 94.38 100 PHE A N 1
ATOM 832 C CA . PHE A 1 100 ? -1.615 9.905 19.888 1.00 94.38 100 PHE A CA 1
ATOM 833 C C . PHE A 1 100 ? -3.072 10.142 19.460 1.00 94.38 100 PHE A C 1
ATOM 835 O O . PHE A 1 100 ? -3.748 11.040 19.961 1.00 94.38 100 PHE A O 1
ATOM 842 N N . ARG A 1 101 ? -3.582 9.354 18.507 1.00 91.56 101 ARG A N 1
ATOM 843 C CA . ARG A 1 101 ? -4.982 9.401 18.066 1.00 91.56 101 ARG A CA 1
ATOM 844 C C . ARG A 1 101 ? -5.792 8.305 18.759 1.00 91.56 101 ARG A C 1
ATOM 846 O O . ARG A 1 101 ? -5.287 7.469 19.506 1.00 91.56 101 ARG A O 1
ATOM 853 N N . LYS A 1 102 ? -7.095 8.274 18.467 1.00 91.50 102 LYS A N 1
ATOM 854 C CA . LYS A 1 102 ? -7.959 7.165 18.879 1.00 91.50 102 LYS A CA 1
ATOM 855 C C . LYS A 1 102 ? -7.398 5.845 18.355 1.00 91.50 102 LYS A C 1
ATOM 857 O O . LYS A 1 102 ? -7.378 5.621 17.142 1.00 91.50 102 LYS A O 1
ATOM 862 N N . HIS A 1 103 ? -7.024 4.963 19.273 1.00 92.44 103 HIS A N 1
ATOM 863 C CA . HIS A 1 103 ? -6.449 3.676 18.932 1.00 92.44 103 HIS A CA 1
ATOM 864 C C . HIS A 1 103 ? -7.500 2.791 18.253 1.00 9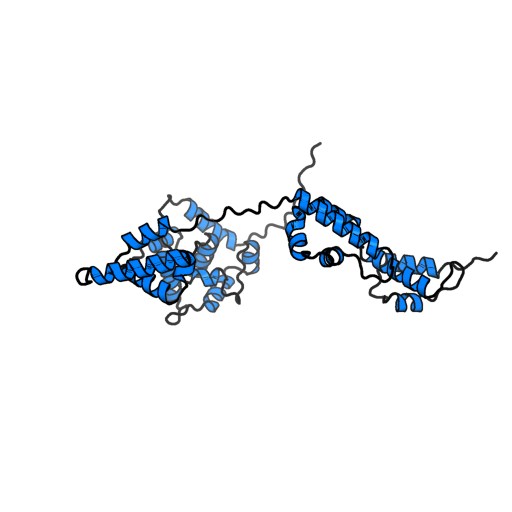2.44 103 HIS A C 1
ATOM 866 O O . HIS A 1 103 ? -8.637 2.652 18.711 1.00 92.44 103 HIS A O 1
ATOM 872 N N . ARG A 1 104 ? -7.112 2.213 17.115 1.00 87.06 104 ARG A N 1
ATOM 873 C CA . ARG A 1 104 ? -7.910 1.257 16.322 1.00 87.06 104 ARG A CA 1
ATOM 874 C C . ARG A 1 104 ? -7.120 -0.012 15.978 1.00 87.06 104 ARG A C 1
ATOM 876 O O . ARG A 1 104 ? -7.623 -0.861 15.250 1.00 87.06 104 ARG A O 1
ATOM 883 N N . LYS A 1 105 ? -5.878 -0.082 16.451 1.00 90.19 105 LYS A N 1
ATOM 884 C CA . LYS A 1 105 ? -4.912 -1.163 16.286 1.00 90.19 105 LYS A CA 1
ATOM 885 C C . LYS A 1 105 ? -3.985 -1.167 17.502 1.00 90.19 105 LYS A C 1
ATOM 887 O O . LYS A 1 105 ? -3.930 -0.171 18.229 1.00 90.19 105 LYS A O 1
ATOM 892 N N . THR A 1 106 ? -3.245 -2.252 17.662 1.00 91.62 106 THR A N 1
ATOM 893 C CA . THR A 1 106 ? -2.110 -2.341 18.579 1.00 91.62 106 THR A CA 1
ATOM 894 C C . THR A 1 106 ? -0.871 -1.691 17.963 1.00 91.62 106 THR A C 1
ATOM 896 O O . THR A 1 106 ? -0.752 -1.596 16.736 1.00 91.62 106 THR A O 1
ATOM 899 N N . PHE A 1 107 ? 0.041 -1.249 18.823 1.00 94.44 107 PHE A N 1
ATOM 900 C CA . PHE A 1 107 ? 1.370 -0.769 18.459 1.00 94.44 107 PHE A CA 1
ATOM 901 C C . PHE A 1 107 ? 2.415 -1.760 18.984 1.00 94.44 107 PHE A C 1
ATOM 903 O O . PHE A 1 107 ? 2.155 -2.531 19.909 1.00 94.44 107 PHE A O 1
ATOM 910 N N . SER A 1 108 ? 3.569 -1.801 18.336 1.00 93.69 108 SER A N 1
ATOM 911 C CA . SER A 1 108 ? 4.719 -2.594 18.753 1.00 93.69 108 SER A CA 1
ATOM 912 C C . SER A 1 108 ? 5.323 -2.041 20.042 1.00 93.69 108 SER A C 1
ATOM 914 O O . SER A 1 108 ? 5.232 -0.847 20.333 1.00 93.69 108 SER A O 1
ATOM 916 N N . PHE A 1 109 ? 5.991 -2.905 20.808 1.00 92.25 109 PHE A N 1
ATOM 917 C CA . PHE A 1 109 ? 6.645 -2.482 22.045 1.00 92.25 109 PHE A CA 1
ATOM 918 C C . PHE A 1 109 ? 7.701 -1.393 21.793 1.00 92.25 109 PHE A C 1
ATOM 920 O O . PHE A 1 109 ? 7.831 -0.488 22.604 1.00 92.25 109 PHE A O 1
ATOM 927 N N . LEU A 1 110 ? 8.410 -1.429 20.656 1.00 94.75 110 LEU A N 1
ATOM 928 C CA . LEU A 1 110 ? 9.400 -0.406 20.310 1.00 94.75 110 LEU A CA 1
ATOM 929 C C . LEU A 1 110 ? 8.750 0.963 20.098 1.00 94.75 110 LEU A C 1
ATOM 931 O O . LEU A 1 110 ? 9.257 1.950 20.619 1.00 94.75 110 LEU A O 1
ATOM 935 N N . GLU A 1 111 ? 7.614 1.027 19.393 1.00 95.75 111 GLU A N 1
ATOM 936 C CA . GLU A 1 111 ? 6.855 2.277 19.232 1.00 95.75 111 GLU A CA 1
ATOM 937 C C . GLU A 1 111 ? 6.457 2.842 20.603 1.00 95.75 111 GLU A C 1
ATOM 939 O O . GLU A 1 111 ? 6.636 4.031 20.852 1.00 95.75 111 GLU A O 1
ATOM 944 N N . HIS A 1 112 ? 5.990 1.992 21.521 1.00 95.69 112 HIS A N 1
ATOM 945 C CA . HIS A 1 112 ? 5.676 2.396 22.892 1.00 95.69 112 HIS A CA 1
ATOM 946 C C . HIS A 1 112 ? 6.919 2.898 23.653 1.00 95.69 112 HIS A C 1
ATOM 948 O O . HIS A 1 112 ? 6.906 4.023 24.157 1.00 95.69 112 HIS A O 1
ATOM 954 N N . CYS A 1 113 ? 8.000 2.113 23.691 1.00 95.31 113 CYS A N 1
ATOM 955 C CA . CYS A 1 113 ? 9.225 2.429 24.429 1.00 95.31 113 CYS A CA 1
ATOM 956 C C . CYS A 1 113 ? 9.916 3.702 23.924 1.00 95.31 113 CYS A C 1
ATOM 958 O O . CYS A 1 113 ? 10.440 4.473 24.729 1.00 95.31 113 CYS A O 1
ATOM 960 N N . ILE A 1 114 ? 9.886 3.968 22.615 1.00 95.75 114 ILE A N 1
ATOM 961 C CA . ILE A 1 114 ? 10.399 5.221 22.047 1.00 95.75 114 ILE A CA 1
ATOM 962 C C . ILE A 1 114 ? 9.628 6.40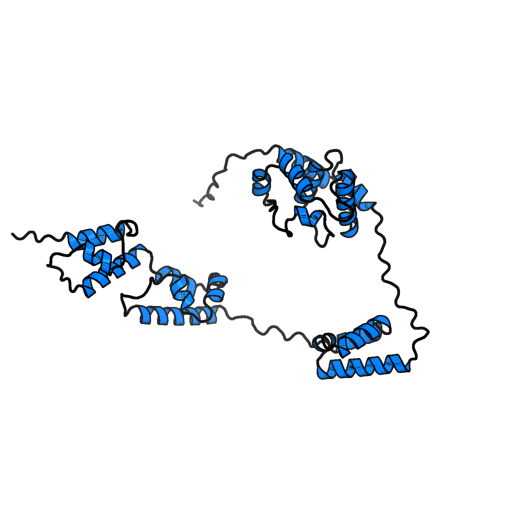9 22.626 1.00 95.75 114 ILE A C 1
ATOM 964 O O . ILE A 1 114 ? 10.240 7.350 23.121 1.00 95.75 114 ILE A O 1
ATOM 968 N N . ILE A 1 115 ? 8.292 6.359 22.651 1.00 96.50 115 ILE A N 1
ATOM 969 C CA . ILE A 1 115 ? 7.505 7.465 23.214 1.00 96.50 115 ILE A CA 1
ATOM 970 C C . ILE A 1 115 ? 7.726 7.611 24.713 1.00 96.50 115 ILE A C 1
ATOM 972 O O . ILE A 1 115 ? 7.893 8.730 25.194 1.00 96.50 115 ILE A O 1
ATOM 976 N N . TRP A 1 116 ? 7.730 6.503 25.451 1.00 96.31 116 TRP A N 1
ATOM 977 C CA . TRP A 1 116 ? 7.924 6.535 26.897 1.00 96.31 116 TRP A CA 1
ATOM 978 C C . TRP A 1 116 ? 9.280 7.134 27.249 1.00 96.31 116 TRP A C 1
ATOM 980 O O . TRP A 1 116 ? 9.353 8.100 27.998 1.00 96.31 116 TRP A O 1
ATOM 990 N N . SER A 1 117 ? 10.348 6.652 26.619 1.00 94.25 117 SER A N 1
ATOM 991 C CA . SER A 1 117 ? 11.684 7.182 26.863 1.00 94.25 117 SER A CA 1
ATOM 992 C C . SER A 1 117 ? 11.846 8.631 26.385 1.00 94.25 117 SER A C 1
ATOM 994 O O . SER A 1 117 ? 12.593 9.377 27.018 1.00 94.25 117 SER A O 1
ATOM 996 N N . SER A 1 118 ? 11.178 9.066 25.314 1.00 94.38 118 SER A N 1
ATOM 997 C CA . SER A 1 118 ? 11.266 10.451 24.827 1.00 94.38 118 SER A CA 1
ATOM 998 C C . SER A 1 118 ? 10.454 11.446 25.651 1.00 94.38 118 SER A C 1
ATOM 1000 O O . SER A 1 118 ? 10.946 12.541 25.911 1.00 94.38 118 SER A O 1
ATOM 1002 N N . LEU A 1 119 ? 9.230 11.097 26.049 1.00 94.31 119 LEU A N 1
ATOM 1003 C CA . LEU A 1 119 ? 8.302 12.044 26.673 1.00 94.31 119 LEU A CA 1
ATOM 1004 C C . LEU A 1 119 ? 8.199 11.887 28.186 1.00 94.31 119 LEU A C 1
ATOM 1006 O O . LEU A 1 119 ? 8.011 12.887 28.867 1.00 94.31 119 LEU A O 1
ATOM 1010 N N . ILE A 1 120 ? 8.317 10.673 28.718 1.00 94.56 120 ILE A N 1
ATOM 1011 C CA . ILE A 1 120 ? 8.172 10.364 30.150 1.00 94.56 120 ILE A CA 1
ATOM 1012 C C . ILE A 1 120 ? 9.332 9.482 30.658 1.00 94.56 120 ILE A C 1
ATOM 1014 O O . ILE A 1 120 ? 9.084 8.415 31.222 1.00 94.56 120 ILE A O 1
ATOM 1018 N N . PRO A 1 121 ? 10.605 9.888 30.459 1.00 92.25 121 PRO A N 1
ATOM 1019 C CA . PRO A 1 121 ? 11.774 9.106 30.881 1.00 92.25 121 PRO A CA 1
ATOM 1020 C C . PRO A 1 121 ? 11.818 8.796 32.384 1.00 92.25 121 PRO A C 1
ATOM 1022 O O . PRO A 1 121 ? 12.528 7.887 32.796 1.00 92.25 121 PRO A O 1
ATOM 1025 N N . GLU A 1 122 ? 11.081 9.552 33.193 1.00 92.38 122 GLU A N 1
ATOM 1026 C CA . GLU A 1 122 ? 10.926 9.372 34.634 1.00 92.38 122 GLU A CA 1
ATOM 1027 C C . GLU A 1 122 ? 10.062 8.162 35.035 1.00 92.38 122 GLU A C 1
ATOM 1029 O O . GLU A 1 122 ? 10.035 7.813 36.211 1.00 92.38 122 GLU A O 1
ATOM 1034 N N . ARG A 1 123 ? 9.343 7.535 34.092 1.00 92.00 123 ARG A N 1
ATOM 1035 C CA . ARG A 1 123 ? 8.438 6.407 34.351 1.00 92.00 123 ARG A CA 1
ATOM 1036 C C . ARG A 1 123 ? 9.000 5.100 33.812 1.00 92.00 123 ARG A C 1
ATOM 1038 O O . ARG A 1 123 ? 9.439 5.029 32.664 1.00 92.00 123 ARG A O 1
ATOM 1045 N N . THR A 1 124 ? 8.897 4.043 34.607 1.00 93.31 124 THR A N 1
ATOM 1046 C CA . THR A 1 124 ? 9.268 2.693 34.179 1.00 93.31 124 THR A CA 1
ATOM 1047 C C . THR A 1 124 ? 8.129 2.024 33.386 1.00 93.31 124 THR A C 1
ATOM 1049 O O . THR A 1 124 ? 6.951 2.343 33.590 1.00 93.31 124 THR A O 1
ATOM 1052 N N . PRO A 1 125 ? 8.430 1.085 32.469 1.00 93.50 125 PRO A N 1
ATOM 1053 C CA . PRO A 1 125 ? 7.429 0.254 31.799 1.00 93.50 125 PRO A CA 1
ATOM 1054 C C . PRO A 1 125 ? 6.397 -0.379 32.745 1.00 93.50 125 PRO A C 1
ATOM 1056 O O . PRO A 1 125 ? 5.202 -0.369 32.441 1.00 93.50 125 PRO A O 1
ATOM 1059 N N . THR A 1 126 ? 6.838 -0.889 33.898 1.00 92.06 126 THR A N 1
ATOM 1060 C CA . THR A 1 126 ? 5.970 -1.456 34.944 1.00 92.06 126 THR A CA 1
ATOM 1061 C C . THR A 1 126 ? 4.937 -0.447 35.454 1.00 92.06 126 THR A C 1
ATOM 1063 O O . THR A 1 126 ? 3.734 -0.728 35.422 1.00 92.06 126 THR A O 1
ATOM 1066 N N . GLU A 1 127 ? 5.374 0.749 35.856 1.00 93.50 127 GLU A N 1
ATOM 1067 C CA . GLU A 1 127 ? 4.490 1.823 36.320 1.00 93.50 127 GLU A CA 1
ATOM 1068 C C . GLU A 1 127 ? 3.500 2.261 35.238 1.00 93.50 127 GLU A C 1
ATOM 1070 O O . GLU A 1 127 ? 2.321 2.493 35.518 1.00 93.50 127 GLU A O 1
ATOM 1075 N N . ILE A 1 128 ? 3.963 2.356 33.989 1.00 94.69 128 ILE A N 1
ATOM 1076 C CA . ILE A 1 128 ? 3.125 2.758 32.858 1.00 94.69 128 ILE A CA 1
ATOM 1077 C C . ILE A 1 128 ? 2.006 1.742 32.641 1.00 94.69 128 ILE A C 1
ATOM 1079 O O . ILE A 1 128 ? 0.845 2.130 32.514 1.00 94.69 128 ILE A O 1
ATOM 1083 N N . LEU A 1 129 ? 2.320 0.445 32.625 1.00 93.69 129 LEU A N 1
ATOM 1084 C CA . LEU A 1 129 ? 1.315 -0.598 32.424 1.00 93.69 129 LEU A CA 1
ATOM 1085 C C . LEU A 1 129 ? 0.288 -0.632 33.560 1.00 93.69 129 LEU A C 1
ATOM 1087 O O . LEU A 1 129 ? -0.915 -0.713 33.289 1.00 93.69 129 LEU A O 1
ATOM 1091 N N . GLN A 1 130 ? 0.737 -0.491 34.811 1.00 91.81 130 GLN A N 1
ATOM 1092 C CA . GLN A 1 130 ? -0.154 -0.373 35.967 1.00 91.81 130 GLN A CA 1
ATOM 1093 C C . GLN A 1 130 ? -1.073 0.844 35.827 1.00 91.81 130 GLN A C 1
ATOM 1095 O O . GLN A 1 130 ? -2.294 0.713 35.947 1.00 91.81 130 GLN A O 1
ATOM 1100 N N . TYR A 1 131 ? -0.519 2.003 35.469 1.00 93.06 131 TYR A N 1
ATOM 1101 C CA . TYR A 1 131 ? -1.300 3.216 35.264 1.00 93.06 131 TYR A CA 1
ATOM 1102 C C . TYR A 1 131 ? -2.346 3.041 34.157 1.00 93.06 131 TYR A C 1
ATOM 1104 O O . TYR A 1 131 ? -3.534 3.248 34.405 1.00 93.06 131 TYR A O 1
ATOM 1112 N N . VAL A 1 132 ? -1.950 2.562 32.972 1.00 94.19 132 VAL A N 1
ATOM 1113 C CA . VAL A 1 132 ? -2.868 2.334 31.843 1.00 94.19 132 VAL A CA 1
ATOM 1114 C C . VAL A 1 132 ? -4.006 1.385 32.240 1.00 94.19 132 VAL A C 1
ATOM 1116 O O . VAL A 1 132 ? -5.158 1.622 31.869 1.00 94.19 132 VAL A O 1
ATOM 1119 N N . SER A 1 133 ? -3.710 0.337 33.015 1.00 91.38 133 SER A N 1
ATOM 1120 C CA . SER A 1 133 ? -4.719 -0.623 33.484 1.00 91.38 133 SER A CA 1
ATOM 1121 C C . SER A 1 133 ? -5.732 -0.004 34.459 1.00 91.38 133 SER A C 1
ATOM 1123 O O . SER A 1 133 ? -6.907 -0.371 34.440 1.00 91.38 133 SER A O 1
ATOM 1125 N N . SER A 1 134 ? -5.307 0.987 35.251 1.00 91.31 134 SER A N 1
ATOM 1126 C CA . SER A 1 134 ? -6.147 1.689 36.230 1.00 91.31 134 SER A CA 1
ATOM 1127 C C . SER A 1 134 ? -7.030 2.790 35.631 1.00 91.31 134 SER A C 1
ATOM 1129 O O . SER A 1 134 ? -7.962 3.257 36.289 1.00 91.31 134 SER A O 1
ATOM 1131 N N . ILE A 1 135 ? -6.783 3.199 34.379 1.00 92.38 135 ILE A N 1
ATOM 1132 C CA . ILE A 1 135 ? -7.589 4.223 33.705 1.00 92.38 135 ILE A CA 1
ATOM 1133 C C . ILE A 1 135 ? -9.043 3.752 33.612 1.00 92.38 135 ILE A C 1
ATOM 1135 O O . ILE A 1 135 ? -9.371 2.799 32.896 1.00 92.38 135 ILE A O 1
ATOM 1139 N N . SER A 1 136 ? -9.939 4.482 34.280 1.00 84.50 136 SER A N 1
ATOM 1140 C CA . SER A 1 136 ? -11.372 4.235 34.191 1.00 84.50 136 SER A CA 1
ATOM 1141 C C . SER A 1 136 ? -11.876 4.639 32.807 1.00 84.50 136 SER A C 1
ATOM 1143 O O . SER A 1 136 ? -11.828 5.797 32.374 1.00 84.50 136 SER A O 1
ATOM 1145 N N . VAL A 1 137 ? -12.359 3.662 32.052 1.00 80.62 137 VAL A N 1
ATOM 1146 C CA . VAL A 1 137 ? -13.054 3.925 30.798 1.00 80.62 137 VAL A CA 1
ATOM 1147 C C . VAL A 1 137 ? -14.538 3.954 31.096 1.00 80.62 137 VAL A C 1
ATOM 1149 O O . VAL A 1 137 ? -15.109 2.967 31.552 1.00 80.62 137 VAL A O 1
ATOM 1152 N N . SER A 1 138 ? -15.178 5.091 30.822 1.00 66.88 138 SER A N 1
ATOM 1153 C CA . SER A 1 138 ? -16.630 5.152 30.782 1.00 66.88 138 SER A CA 1
ATOM 1154 C C . SER A 1 138 ? -17.072 4.169 29.708 1.00 66.88 138 SER A C 1
ATOM 1156 O O . SER A 1 138 ? -16.915 4.446 28.518 1.00 66.88 138 SER A O 1
ATOM 1158 N N . SER A 1 139 ? -17.600 3.013 30.123 1.00 51.00 139 SER A N 1
ATOM 1159 C CA . SER A 1 139 ? -18.419 2.176 29.256 1.00 51.00 139 SER A CA 1
ATOM 1160 C C . SER A 1 139 ? -19.393 3.136 28.600 1.00 51.00 139 SER A C 1
ATOM 1162 O O . SER A 1 139 ? -20.235 3.731 29.279 1.00 51.00 139 SER A O 1
ATOM 1164 N N . ARG A 1 140 ? -19.230 3.387 27.297 1.00 45.09 140 ARG A N 1
ATOM 1165 C CA . ARG A 1 140 ? -20.263 4.090 26.554 1.00 45.09 140 ARG A CA 1
ATOM 1166 C C . ARG A 1 140 ? -21.463 3.184 26.692 1.00 45.09 140 ARG A C 1
ATOM 1168 O O . ARG A 1 140 ? -21.528 2.163 26.011 1.00 45.09 140 ARG A O 1
ATOM 1175 N N . PHE A 1 141 ? -22.363 3.535 27.610 1.00 40.94 141 PHE A N 1
ATOM 1176 C CA . PHE A 1 141 ? -23.687 2.967 27.670 1.00 40.94 141 PHE A CA 1
ATOM 1177 C C . PHE A 1 141 ? -24.192 3.071 26.242 1.00 40.94 141 PHE A C 1
ATOM 1179 O O . PHE A 1 141 ? -24.462 4.164 25.735 1.00 40.94 141 PHE A O 1
ATOM 1186 N N . VAL A 1 142 ? -24.225 1.934 25.547 1.00 41.09 142 VAL A N 1
ATOM 1187 C CA . VAL A 1 142 ? -25.060 1.794 24.370 1.00 41.09 142 VAL A CA 1
ATOM 1188 C C . VAL A 1 142 ? -26.407 2.220 24.907 1.00 41.09 142 VAL A C 1
ATOM 1190 O O . VAL A 1 142 ? -26.914 1.548 25.806 1.00 41.09 142 VAL A O 1
ATOM 1193 N N . LYS A 1 143 ? -26.894 3.401 24.491 1.00 41.38 143 LYS A N 1
ATOM 1194 C CA . LYS A 1 143 ?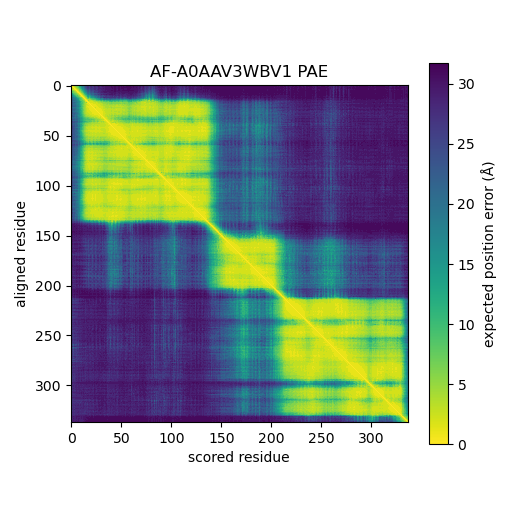 -28.212 3.886 24.897 1.00 41.38 143 LYS A CA 1
ATOM 1195 C C . LYS A 1 143 ? -29.121 2.672 24.801 1.00 41.38 143 LYS A C 1
ATOM 1197 O O . LYS A 1 143 ? -29.217 2.089 23.715 1.00 41.38 143 LYS A O 1
ATOM 1202 N N . ARG A 1 144 ? -29.655 2.224 25.945 1.00 43.81 144 ARG A N 1
ATOM 1203 C CA . ARG A 1 144 ? -30.623 1.128 25.963 1.00 43.81 144 ARG A CA 1
ATOM 1204 C C . ARG A 1 144 ? -31.651 1.459 24.877 1.00 43.81 144 ARG A C 1
ATOM 1206 O O . ARG A 1 144 ? -31.967 2.646 24.720 1.00 43.81 144 ARG A O 1
ATOM 1213 N N . PRO A 1 145 ? -32.101 0.479 24.075 1.00 48.31 145 PRO A N 1
ATOM 1214 C CA . PRO A 1 145 ? -33.200 0.743 23.162 1.00 48.31 145 PRO A CA 1
ATOM 1215 C C . PRO A 1 145 ? -34.316 1.396 23.982 1.00 48.31 145 PRO A C 1
ATOM 1217 O O . PRO A 1 145 ? -34.593 0.973 25.104 1.00 48.31 145 PRO A O 1
ATOM 1220 N N . ILE A 1 146 ? -34.830 2.510 23.465 1.00 49.06 146 ILE A N 1
ATOM 1221 C CA . ILE A 1 146 ? -35.974 3.230 24.027 1.00 49.06 146 ILE A CA 1
ATOM 1222 C C . ILE A 1 146 ? -37.038 2.178 24.354 1.00 49.06 146 ILE A C 1
ATOM 1224 O O . ILE A 1 146 ? -37.280 1.317 23.507 1.00 49.06 146 ILE A O 1
ATOM 1228 N N . SER A 1 147 ? -37.601 2.214 25.569 1.00 51.69 147 SER A N 1
ATOM 1229 C CA . SER A 1 147 ? -38.629 1.259 26.000 1.00 51.69 147 SER A CA 1
ATOM 1230 C C . SER A 1 147 ? -39.676 1.120 24.900 1.00 51.69 147 SER A C 1
ATOM 1232 O O . SER A 1 147 ? -40.273 2.110 24.474 1.00 51.69 147 SER A O 1
ATOM 1234 N N . THR A 1 148 ? -39.860 -0.099 24.403 1.00 55.28 148 THR A N 1
ATOM 1235 C CA . THR A 1 148 ? -40.810 -0.425 23.331 1.00 55.28 148 THR A CA 1
ATOM 1236 C C . THR A 1 148 ? -42.266 -0.386 23.804 1.00 55.28 148 THR A C 1
ATOM 1238 O O . THR A 1 148 ? -43.164 -0.631 23.005 1.00 55.28 148 THR A O 1
ATOM 1241 N N . ASP A 1 149 ? -42.509 -0.035 25.071 1.00 57.66 149 ASP A N 1
ATOM 1242 C CA . ASP A 1 149 ? -43.804 -0.123 25.761 1.00 57.66 149 ASP A CA 1
ATOM 1243 C C . ASP A 1 149 ? -44.910 0.767 25.164 1.00 57.66 149 ASP A C 1
ATOM 1245 O O . ASP A 1 149 ? -46.082 0.592 25.481 1.00 57.66 149 ASP A O 1
ATOM 1249 N N . HIS A 1 150 ? -44.572 1.697 24.263 1.00 60.72 150 HIS A N 1
ATOM 1250 C CA . HIS A 1 150 ? -45.530 2.620 23.638 1.00 60.72 150 HIS A CA 1
ATOM 1251 C C . HIS A 1 150 ? -45.680 2.473 22.117 1.00 60.72 150 HIS A C 1
ATOM 1253 O O . HIS A 1 150 ? -46.320 3.315 21.485 1.00 60.72 150 HIS A O 1
ATOM 1259 N N . ILE A 1 151 ? -45.101 1.444 21.487 1.00 63.09 151 ILE A N 1
ATOM 1260 C CA . ILE A 1 151 ? -45.249 1.251 20.036 1.00 63.09 151 ILE A CA 1
ATOM 1261 C C . ILE A 1 151 ? -46.415 0.292 19.772 1.00 63.09 151 ILE A C 1
ATOM 1263 O O . ILE A 1 151 ? -46.346 -0.860 20.198 1.00 63.09 151 ILE A O 1
ATOM 1267 N N . PRO A 1 152 ? -47.462 0.713 19.036 1.00 72.25 152 PRO A N 1
ATOM 1268 C CA . PRO A 1 152 ? -48.556 -0.178 18.676 1.00 72.25 152 PRO A CA 1
ATOM 1269 C C . PRO A 1 152 ? -48.030 -1.395 17.896 1.00 72.25 152 PRO A C 1
ATOM 1271 O O . PRO A 1 152 ? -47.272 -1.197 16.937 1.00 72.25 152 PRO A O 1
ATOM 1274 N N . PRO A 1 153 ? -48.468 -2.627 18.219 1.00 73.12 153 PRO A N 1
ATOM 1275 C CA . PRO A 1 153 ? -48.078 -3.842 17.496 1.00 73.12 153 PRO A CA 1
ATOM 1276 C C . PRO A 1 153 ? -48.284 -3.736 15.977 1.00 73.12 153 PRO A C 1
ATOM 1278 O O . PRO A 1 153 ? -47.468 -4.224 15.199 1.00 73.12 153 PRO A O 1
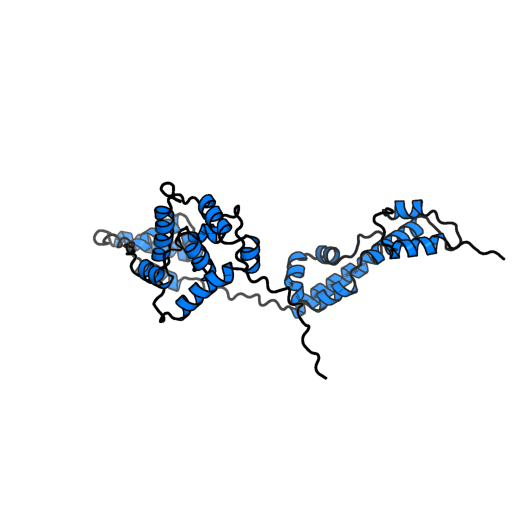ATOM 1281 N N . ILE A 1 154 ? -49.319 -2.999 15.560 1.00 76.56 154 ILE A N 1
ATOM 1282 C CA . ILE A 1 154 ? -49.661 -2.714 14.158 1.00 76.56 154 ILE A CA 1
ATOM 1283 C C . ILE A 1 154 ? -48.483 -2.067 13.411 1.00 76.56 154 ILE A C 1
ATOM 1285 O O . ILE A 1 154 ? -48.124 -2.491 12.316 1.00 76.56 154 ILE A O 1
ATOM 1289 N N . LYS A 1 155 ? -47.807 -1.091 14.028 1.00 83.75 155 LYS A N 1
ATOM 1290 C CA . LYS A 1 155 ? -46.687 -0.372 13.401 1.00 83.75 155 LYS A CA 1
ATOM 1291 C C . LYS A 1 155 ? -45.435 -1.241 13.272 1.00 83.75 155 LYS A C 1
ATOM 1293 O O . LYS A 1 155 ? -44.631 -1.024 12.367 1.00 83.75 155 LYS A O 1
ATOM 1298 N N . ILE A 1 156 ? -45.250 -2.205 14.177 1.00 85.50 156 ILE A N 1
ATOM 1299 C CA . ILE A 1 156 ? -44.152 -3.176 14.088 1.00 85.50 156 ILE A CA 1
ATOM 1300 C C . ILE A 1 156 ? -44.382 -4.079 12.878 1.00 85.50 156 ILE A C 1
ATOM 1302 O O . ILE A 1 156 ? -43.476 -4.224 12.056 1.00 85.50 156 ILE A O 1
ATOM 1306 N N . GLU A 1 157 ? -45.592 -4.615 12.727 1.00 87.50 157 GLU A N 1
ATOM 1307 C CA . GLU A 1 157 ? -45.909 -5.538 11.637 1.00 87.50 157 GLU A CA 1
ATOM 1308 C C . GLU A 1 157 ? -45.863 -4.858 10.258 1.00 87.50 157 GLU A C 1
ATOM 1310 O O . GLU A 1 157 ? -45.264 -5.398 9.331 1.00 87.50 157 GLU A O 1
ATOM 1315 N N . GLU A 1 158 ? -46.334 -3.612 10.138 1.00 90.94 158 GLU A N 1
ATOM 1316 C CA . GLU A 1 158 ? -46.172 -2.816 8.909 1.00 90.94 158 GLU A CA 1
ATOM 1317 C C . GLU A 1 158 ? -44.699 -2.666 8.493 1.00 90.94 158 GLU A C 1
ATOM 1319 O O . GLU A 1 158 ? -44.342 -2.765 7.316 1.00 90.94 158 GLU A O 1
ATOM 1324 N N . MET A 1 159 ? -43.813 -2.406 9.459 1.00 90.12 159 MET A N 1
ATOM 1325 C CA . MET A 1 159 ? -42.386 -2.228 9.184 1.00 90.12 159 MET A CA 1
ATOM 1326 C C . MET A 1 159 ? -41.716 -3.555 8.834 1.00 90.12 159 MET A C 1
ATOM 1328 O O . MET A 1 159 ? -40.846 -3.578 7.959 1.00 90.12 159 MET A O 1
ATOM 1332 N N . ARG A 1 160 ? -42.141 -4.658 9.465 1.00 93.31 160 ARG A N 1
ATOM 1333 C CA . ARG A 1 160 ? -41.714 -6.015 9.106 1.00 93.31 160 ARG A CA 1
ATOM 1334 C C . ARG A 1 160 ? -42.092 -6.340 7.668 1.00 93.31 160 ARG A C 1
ATOM 1336 O O . ARG A 1 160 ? -41.211 -6.741 6.911 1.00 93.31 160 ARG A O 1
ATOM 1343 N N . GLN A 1 161 ? -43.339 -6.095 7.272 1.00 93.19 161 GLN A N 1
ATOM 1344 C CA . GLN A 1 161 ? -43.823 -6.349 5.915 1.00 93.19 161 GLN A CA 1
ATOM 1345 C C . GLN A 1 161 ? -43.045 -5.532 4.875 1.00 93.19 161 GLN A C 1
ATOM 1347 O O . GLN A 1 161 ? -42.498 -6.094 3.926 1.00 93.19 161 GLN A O 1
ATOM 1352 N N . ARG A 1 162 ? -42.856 -4.226 5.111 1.00 92.62 162 ARG A N 1
ATOM 1353 C CA . ARG A 1 162 ? -42.021 -3.379 4.239 1.00 92.62 162 ARG A CA 1
ATOM 1354 C C . ARG A 1 162 ? -40.593 -3.904 4.116 1.00 92.62 162 ARG A C 1
ATOM 1356 O O . ARG A 1 162 ? -39.998 -3.847 3.042 1.00 92.62 162 ARG A O 1
ATOM 1363 N N . TRP A 1 163 ? -40.004 -4.390 5.209 1.00 94.69 163 TRP A N 1
ATOM 1364 C CA . TRP A 1 163 ? -38.660 -4.963 5.164 1.00 94.69 163 TRP A CA 1
ATOM 1365 C C . TRP A 1 163 ? -38.622 -6.285 4.394 1.00 94.69 163 TRP A C 1
ATOM 1367 O O . TRP A 1 163 ? -37.700 -6.496 3.605 1.00 94.69 163 TRP A O 1
ATOM 1377 N N . GLN A 1 164 ? -39.626 -7.146 4.570 1.00 93.50 164 GLN A N 1
ATOM 1378 C CA . GLN A 1 164 ? -39.762 -8.393 3.818 1.00 93.50 164 GLN A CA 1
ATOM 1379 C C . GLN A 1 164 ? -39.843 -8.129 2.312 1.00 93.50 164 GLN A C 1
ATOM 1381 O O . GLN A 1 164 ? -39.068 -8.718 1.565 1.00 93.50 164 GLN A O 1
ATOM 1386 N N . GLU A 1 165 ? -40.694 -7.202 1.867 1.00 92.31 165 GLU A N 1
ATOM 1387 C CA . GLU A 1 165 ? -40.830 -6.823 0.452 1.00 92.31 165 GLU A CA 1
ATOM 1388 C C . GLU A 1 165 ? -39.492 -6.361 -0.147 1.00 92.31 165 GLU A C 1
ATOM 1390 O O . GLU A 1 165 ? -39.078 -6.808 -1.219 1.00 92.31 165 GLU A O 1
ATOM 1395 N N . ILE A 1 166 ? -38.755 -5.523 0.588 1.00 91.31 166 ILE A N 1
ATOM 1396 C CA . ILE A 1 166 ? -37.446 -5.011 0.162 1.00 91.31 166 ILE A CA 1
ATOM 1397 C C . ILE A 1 166 ? -36.413 -6.137 0.050 1.00 91.31 166 ILE A C 1
ATOM 1399 O O . ILE A 1 166 ? -35.619 -6.157 -0.898 1.00 91.31 166 ILE A O 1
ATOM 1403 N N . VAL A 1 167 ? -36.411 -7.067 1.008 1.00 91.00 167 VAL A N 1
ATOM 1404 C CA . VAL A 1 167 ? -35.495 -8.213 1.025 1.00 91.00 167 VAL A CA 1
ATOM 1405 C C . VAL A 1 167 ? -35.848 -9.232 -0.056 1.00 91.00 167 VAL A C 1
ATOM 1407 O O . VAL A 1 167 ? -34.928 -9.766 -0.672 1.00 91.00 167 VAL A O 1
ATOM 1410 N N . LEU A 1 168 ? -37.129 -9.468 -0.338 1.00 87.44 168 LEU A N 1
ATOM 1411 C CA . LEU A 1 168 ? -37.567 -10.359 -1.415 1.00 87.44 168 LEU A CA 1
ATOM 1412 C C . LEU A 1 168 ? -37.203 -9.801 -2.796 1.00 87.44 168 LEU A C 1
ATOM 1414 O O . LEU A 1 168 ? -36.728 -10.549 -3.645 1.00 87.44 168 LEU A O 1
ATOM 1418 N N . ALA A 1 169 ? -37.348 -8.489 -3.004 1.00 86.75 169 ALA A N 1
ATOM 1419 C CA . ALA A 1 169 ? -37.027 -7.858 -4.282 1.00 86.75 169 ALA A CA 1
ATOM 1420 C C . ALA A 1 169 ? -35.513 -7.701 -4.530 1.00 86.75 169 ALA A C 1
ATOM 1422 O O . ALA A 1 169 ? -35.051 -7.868 -5.655 1.00 86.75 169 ALA A O 1
ATOM 1423 N N . ASN A 1 170 ? -34.726 -7.365 -3.498 1.00 84.25 170 ASN A N 1
ATOM 1424 C CA . ASN A 1 170 ? -33.335 -6.912 -3.677 1.00 84.25 170 ASN A CA 1
ATOM 1425 C C . ASN A 1 170 ? -32.294 -7.717 -2.875 1.00 84.25 170 ASN A C 1
ATOM 1427 O O . ASN A 1 170 ? -31.087 -7.569 -3.083 1.00 84.25 170 ASN A O 1
ATOM 1431 N N . GLY A 1 171 ? -32.723 -8.551 -1.929 1.00 86.06 171 GLY A N 1
ATOM 1432 C CA . GLY A 1 171 ? -31.856 -9.206 -0.949 1.00 86.06 171 GLY A CA 1
ATOM 1433 C C . GLY A 1 171 ? -31.408 -8.277 0.187 1.00 86.06 171 GLY A C 1
ATOM 1434 O O . GLY A 1 171 ? -31.351 -7.055 0.055 1.00 86.06 171 GLY A O 1
ATOM 1435 N N . VAL A 1 172 ? -31.018 -8.861 1.327 1.00 86.62 172 VAL A N 1
ATOM 1436 C CA . VAL A 1 172 ? -30.681 -8.129 2.570 1.00 86.62 172 VAL A CA 1
ATOM 1437 C C . VAL A 1 172 ? -29.589 -7.071 2.369 1.00 86.62 172 VAL A C 1
ATOM 1439 O O . VAL A 1 172 ? -29.635 -5.987 2.953 1.00 86.62 172 VAL A O 1
ATOM 1442 N N . LYS A 1 173 ? -28.565 -7.362 1.555 1.00 85.00 173 LYS A N 1
ATOM 1443 C CA . LYS A 1 173 ? -27.427 -6.446 1.383 1.00 85.00 173 LYS A CA 1
ATOM 1444 C C . LYS A 1 173 ? -27.779 -5.237 0.520 1.00 85.00 173 LYS A C 1
ATOM 1446 O O . LYS A 1 173 ? -27.434 -4.128 0.912 1.00 85.00 173 LYS A O 1
ATOM 1451 N N . ALA A 1 174 ? -28.441 -5.441 -0.618 1.00 85.06 174 ALA A N 1
ATOM 1452 C CA . ALA A 1 174 ? -28.831 -4.334 -1.486 1.00 85.06 174 ALA A CA 1
ATOM 1453 C C . ALA A 1 174 ? -30.018 -3.561 -0.894 1.00 85.06 174 ALA A C 1
ATOM 1455 O O . ALA A 1 174 ? -29.998 -2.334 -0.902 1.00 85.06 174 ALA A O 1
ATOM 1456 N N . GLY A 1 175 ? -30.972 -4.256 -0.267 1.00 86.69 175 GLY A N 1
ATOM 1457 C CA . GLY A 1 175 ? -32.129 -3.654 0.395 1.00 86.69 175 GLY A CA 1
ATOM 1458 C C . GLY A 1 175 ? -31.765 -2.619 1.463 1.00 86.69 175 GLY A C 1
ATOM 1459 O O . GLY A 1 175 ? -32.381 -1.561 1.526 1.00 86.69 175 GLY A O 1
ATOM 1460 N N . ARG A 1 176 ? -30.697 -2.851 2.243 1.00 86.50 176 ARG A N 1
ATOM 1461 C CA . ARG A 1 176 ? -30.197 -1.870 3.232 1.00 86.50 176 ARG A CA 1
ATOM 1462 C C . ARG A 1 176 ? -29.679 -0.567 2.621 1.00 86.50 176 ARG A C 1
ATOM 1464 O O . ARG A 1 176 ? -29.635 0.441 3.321 1.00 86.50 176 ARG A O 1
ATOM 1471 N N . ASN A 1 177 ? -29.261 -0.594 1.359 1.00 88.12 177 ASN A N 1
ATOM 1472 C CA . ASN A 1 177 ? -28.686 0.564 0.675 1.00 88.12 177 ASN A CA 1
ATOM 1473 C C . ASN A 1 177 ? -29.743 1.392 -0.072 1.00 88.12 177 ASN A C 1
ATOM 1475 O O . ASN A 1 177 ? -29.445 2.493 -0.525 1.00 88.12 177 ASN A O 1
ATOM 1479 N N . ILE A 1 178 ? -30.974 0.890 -0.192 1.00 89.38 178 ILE A N 1
ATOM 1480 C CA . ILE A 1 178 ? -32.104 1.644 -0.741 1.00 89.38 178 ILE A CA 1
ATOM 1481 C C . ILE A 1 178 ? -32.571 2.646 0.318 1.00 89.38 178 ILE A C 1
ATOM 1483 O O . ILE A 1 178 ? -32.639 2.309 1.497 1.00 89.38 178 ILE A O 1
ATOM 1487 N N . LYS A 1 179 ? -32.923 3.876 -0.077 1.00 84.50 179 LYS A N 1
ATOM 1488 C CA . LYS A 1 179 ? -33.322 4.945 0.858 1.00 84.50 179 LYS A CA 1
ATOM 1489 C C . LYS A 1 179 ? -34.470 4.522 1.790 1.00 84.50 179 LYS A C 1
ATOM 1491 O O . LYS A 1 179 ? -34.373 4.716 3.000 1.00 84.50 179 LYS A O 1
ATOM 1496 N N . SER A 1 180 ? -35.517 3.896 1.244 1.00 87.25 180 SER A N 1
ATOM 1497 C CA . SER A 1 180 ? -36.636 3.343 2.023 1.00 87.25 180 SER A CA 1
ATOM 1498 C C . SER A 1 180 ? -36.200 2.168 2.904 1.00 87.25 180 SER A C 1
ATOM 1500 O O . SER A 1 180 ? -36.537 2.125 4.082 1.00 87.25 180 SER A O 1
ATOM 1502 N N . GLY A 1 181 ? -35.379 1.257 2.375 1.00 89.00 181 GLY A N 1
ATOM 1503 C CA . GLY A 1 181 ? -34.890 0.095 3.117 1.00 89.00 181 GLY A CA 1
ATOM 1504 C C . GLY A 1 181 ? -33.944 0.440 4.260 1.00 89.00 181 GLY A C 1
ATOM 1505 O O . GLY A 1 181 ? -34.031 -0.165 5.323 1.00 89.00 181 GLY A O 1
ATOM 1506 N N . SER A 1 182 ? -33.098 1.455 4.099 1.00 88.31 182 SER A N 1
ATOM 1507 C CA . SER A 1 182 ? -32.225 1.958 5.159 1.00 88.31 182 SER A CA 1
ATOM 1508 C C . SER A 1 182 ? -33.036 2.486 6.346 1.00 88.31 182 SER A C 1
ATOM 1510 O O . SER A 1 182 ? -32.765 2.126 7.495 1.00 88.31 182 SER A O 1
ATOM 1512 N N . ALA A 1 183 ? -34.081 3.276 6.071 1.00 89.19 183 ALA A N 1
ATOM 1513 C CA . ALA A 1 183 ? -34.973 3.807 7.097 1.00 89.19 183 ALA A CA 1
ATOM 1514 C C . ALA A 1 183 ? -35.737 2.688 7.827 1.00 89.19 183 ALA A C 1
ATOM 1516 O O . ALA A 1 183 ? -35.717 2.644 9.059 1.00 89.19 183 ALA A O 1
ATOM 1517 N N . THR A 1 184 ? -36.333 1.748 7.084 1.00 91.50 184 THR A N 1
ATOM 1518 C CA . THR A 1 184 ? -37.069 0.603 7.649 1.00 91.50 184 THR A CA 1
ATOM 1519 C C . THR A 1 184 ? -36.159 -0.310 8.471 1.00 91.50 184 THR A C 1
ATOM 1521 O O . THR A 1 184 ? -36.489 -0.656 9.605 1.00 91.50 184 THR A O 1
ATOM 1524 N N . TYR A 1 185 ? -34.968 -0.635 7.959 1.00 91.44 185 TYR A N 1
ATOM 1525 C CA . TYR A 1 185 ? -33.965 -1.423 8.676 1.00 91.44 185 TYR A CA 1
ATOM 1526 C C . TYR A 1 185 ? -33.567 -0.753 9.990 1.00 91.44 185 TYR A C 1
ATOM 1528 O O . TYR A 1 185 ? -33.521 -1.397 11.035 1.00 91.44 185 TYR A O 1
ATOM 1536 N N . MET A 1 186 ? -33.277 0.548 9.953 1.00 87.00 186 MET A N 1
ATOM 1537 C CA . MET A 1 186 ? -32.827 1.283 11.130 1.00 87.00 186 MET A CA 1
ATOM 1538 C C . MET A 1 186 ? -33.941 1.417 12.179 1.00 87.00 186 MET A C 1
ATOM 1540 O O . MET A 1 186 ? -33.655 1.389 13.377 1.00 87.00 186 MET A O 1
ATOM 1544 N N . TRP A 1 187 ? -35.200 1.535 11.747 1.00 92.00 187 TRP A N 1
ATOM 1545 C CA . TRP A 1 187 ? -36.359 1.522 12.636 1.00 92.00 187 TRP A CA 1
ATOM 1546 C C . TRP A 1 187 ? -36.533 0.154 13.308 1.00 92.00 187 TRP A C 1
ATOM 1548 O O . TRP A 1 187 ? -36.584 0.084 14.535 1.00 92.00 187 TRP A O 1
ATOM 1558 N N . LEU A 1 188 ? -36.531 -0.937 12.537 1.00 90.38 188 LEU A N 1
ATOM 1559 C CA . LEU A 1 188 ? -36.644 -2.300 13.070 1.00 90.38 188 LEU A CA 1
ATOM 1560 C C . LEU A 1 188 ? -35.460 -2.664 13.968 1.00 90.38 188 LEU A C 1
ATOM 1562 O O . LEU A 1 188 ? -35.632 -3.300 14.995 1.00 90.38 188 LEU A O 1
ATOM 1566 N N . TYR A 1 189 ? -34.253 -2.196 13.657 1.00 88.62 189 TYR A N 1
ATOM 1567 C CA . TYR A 1 189 ? -33.080 -2.452 14.492 1.00 88.62 189 TYR A CA 1
ATOM 1568 C C . TYR A 1 189 ? -33.199 -1.838 15.896 1.00 88.62 189 TYR A C 1
ATOM 1570 O O . TYR A 1 189 ? -32.598 -2.347 16.841 1.00 88.62 189 TYR A O 1
ATOM 1578 N N . ARG A 1 190 ? -33.953 -0.740 16.039 1.00 82.25 190 ARG A N 1
ATOM 1579 C CA . ARG A 1 190 ? -34.184 -0.070 17.327 1.00 82.25 190 ARG A CA 1
ATOM 1580 C C . ARG A 1 190 ? -35.363 -0.652 18.099 1.00 82.25 190 ARG A C 1
ATOM 1582 O O . ARG A 1 190 ? -35.277 -0.713 19.318 1.00 82.25 190 ARG A O 1
ATOM 1589 N N . ASN A 1 191 ? -36.421 -1.054 17.395 1.00 84.38 191 ASN A N 1
ATOM 1590 C CA . ASN A 1 191 ? -37.709 -1.399 18.003 1.00 84.38 191 ASN A CA 1
ATOM 1591 C C . ASN A 1 191 ? -38.022 -2.906 17.989 1.00 84.38 191 ASN A C 1
ATOM 1593 O O . ASN A 1 191 ? -38.825 -3.358 18.790 1.00 84.38 191 ASN A O 1
ATOM 1597 N N . ASP A 1 192 ? -37.395 -3.685 17.104 1.00 87.88 192 ASP A N 1
ATOM 1598 C CA . ASP A 1 192 ? -37.624 -5.127 16.952 1.00 87.88 192 ASP A CA 1
ATOM 1599 C C . ASP A 1 192 ? -36.383 -5.849 16.386 1.00 87.88 192 ASP A C 1
ATOM 1601 O O . ASP A 1 192 ? -36.342 -6.425 15.290 1.00 87.88 192 ASP A O 1
ATOM 1605 N N . ARG A 1 193 ? -35.288 -5.732 17.140 1.00 85.88 193 ARG A N 1
ATOM 1606 C CA . ARG A 1 193 ? -33.959 -6.178 16.710 1.00 85.88 193 ARG A CA 1
ATOM 1607 C C . ARG A 1 193 ? -33.868 -7.695 16.557 1.00 85.88 193 ARG A C 1
ATOM 1609 O O . ARG A 1 193 ? -33.189 -8.167 15.644 1.00 85.88 193 ARG A O 1
ATOM 1616 N N . SER A 1 194 ? -34.489 -8.445 17.465 1.00 87.44 194 SER A N 1
ATOM 1617 C CA . SER A 1 194 ? -34.434 -9.911 17.486 1.00 87.44 194 SER A CA 1
ATOM 1618 C C . SER A 1 194 ? -35.048 -10.488 16.215 1.00 87.44 194 SER A C 1
ATOM 1620 O O . SER A 1 194 ? -34.395 -11.279 15.529 1.00 87.44 194 SER A O 1
ATOM 1622 N N . TRP A 1 195 ? -36.240 -10.016 15.842 1.00 93.56 195 TRP A N 1
ATOM 1623 C CA . TRP A 1 195 ? -36.895 -10.407 14.601 1.00 93.56 195 TRP A CA 1
ATOM 1624 C C . TRP A 1 195 ? -36.054 -10.036 13.377 1.00 93.56 195 TRP A C 1
ATOM 1626 O O . TRP A 1 195 ? -35.802 -10.890 12.529 1.00 93.56 195 TRP A O 1
ATOM 1636 N N . LEU A 1 196 ? -35.541 -8.799 13.306 1.00 92.00 196 LEU A N 1
ATOM 1637 C CA . LEU A 1 196 ? -34.768 -8.321 12.154 1.00 92.00 196 LEU A CA 1
ATOM 1638 C C . LEU A 1 196 ? -33.508 -9.161 11.911 1.00 92.00 196 LEU A C 1
ATOM 1640 O O . LEU A 1 196 ? -33.186 -9.489 10.768 1.00 92.00 196 LEU A O 1
ATOM 1644 N N . LEU A 1 197 ? -32.770 -9.491 12.975 1.00 90.31 197 LEU A N 1
ATOM 1645 C CA . LEU A 1 197 ? -31.550 -10.293 12.872 1.00 90.31 197 LEU A CA 1
ATOM 1646 C C . LEU A 1 197 ? -31.859 -11.744 12.487 1.00 90.31 197 LEU A C 1
ATOM 1648 O O . LEU A 1 197 ? -31.161 -12.295 11.635 1.00 90.31 197 LEU A O 1
ATOM 1652 N N . MET A 1 198 ? -32.914 -12.331 13.060 1.00 91.19 198 MET A N 1
ATOM 1653 C CA . MET A 1 198 ? -33.374 -13.680 12.716 1.00 91.19 198 MET A CA 1
ATOM 1654 C C . MET A 1 198 ? -33.866 -13.764 11.265 1.00 91.19 198 MET A C 1
ATOM 1656 O O . MET A 1 198 ? -33.547 -14.714 10.557 1.00 91.19 198 MET A O 1
ATOM 1660 N N . PHE A 1 199 ? -34.631 -12.777 10.802 1.00 91.00 199 PHE A N 1
ATOM 1661 C CA . PHE A 1 199 ? -35.105 -12.725 9.424 1.00 91.00 199 PHE A CA 1
ATOM 1662 C C . PHE A 1 199 ? -33.929 -12.554 8.457 1.00 91.00 199 PHE A C 1
ATOM 1664 O O . PHE A 1 199 ? -33.751 -13.340 7.530 1.00 91.00 199 PHE A O 1
ATOM 1671 N N . ASN A 1 200 ? -33.051 -11.581 8.714 1.00 91.19 200 ASN A N 1
ATOM 1672 C CA . ASN A 1 200 ? -31.914 -11.327 7.837 1.00 91.19 200 ASN A CA 1
ATOM 1673 C C . ASN A 1 200 ? -30.976 -12.526 7.722 1.00 91.19 200 ASN A C 1
ATOM 1675 O O . ASN A 1 200 ? -30.503 -12.775 6.619 1.00 91.19 200 ASN A O 1
ATOM 1679 N N . SER A 1 201 ? -30.716 -13.273 8.802 1.00 85.62 201 SER A N 1
ATOM 1680 C CA . SER A 1 201 ? -29.834 -14.448 8.754 1.00 85.62 201 SER A CA 1
ATOM 1681 C C . SER A 1 201 ? -30.358 -15.542 7.817 1.00 85.62 201 SER A C 1
ATOM 1683 O O . SER A 1 201 ? -29.562 -16.165 7.118 1.00 85.62 201 SER A O 1
ATOM 1685 N N . ARG A 1 202 ? -31.684 -15.711 7.725 1.00 85.69 202 ARG A N 1
ATOM 1686 C CA . ARG A 1 202 ? -32.346 -16.649 6.800 1.00 85.69 202 ARG A CA 1
ATOM 1687 C C . ARG A 1 202 ? -32.314 -16.188 5.340 1.00 85.69 202 ARG A C 1
ATOM 1689 O O . ARG A 1 202 ? -32.395 -17.015 4.440 1.00 85.69 202 ARG A O 1
ATOM 1696 N N . HIS A 1 203 ? -32.166 -14.884 5.107 1.00 82.31 203 HIS A N 1
ATOM 1697 C CA . HIS A 1 203 ? -32.194 -14.268 3.776 1.00 82.31 203 HIS A CA 1
ATOM 1698 C C . HIS A 1 203 ? -30.843 -13.675 3.338 1.00 82.31 203 HIS A C 1
ATOM 1700 O O . HIS A 1 203 ? -30.764 -12.980 2.318 1.00 82.31 203 HIS A O 1
ATOM 1706 N N . VAL A 1 204 ? -29.750 -13.947 4.065 1.00 75.31 204 VAL A N 1
ATOM 1707 C CA . VAL A 1 204 ? -28.402 -13.683 3.551 1.00 75.31 204 VAL A CA 1
ATOM 1708 C C . VAL A 1 204 ? -28.182 -14.625 2.377 1.00 75.31 204 VAL A C 1
ATOM 1710 O O . VAL A 1 204 ? -28.084 -15.837 2.554 1.00 75.31 204 VAL A O 1
ATOM 1713 N N . SER A 1 205 ? -28.087 -14.073 1.166 1.00 63.06 205 SER A N 1
ATOM 1714 C CA . SER A 1 205 ? -27.684 -14.852 -0.001 1.00 63.06 205 SER A CA 1
ATOM 1715 C C . SER A 1 205 ? -26.375 -15.568 0.326 1.00 63.06 205 SER A C 1
ATOM 1717 O O . SER A 1 205 ? -25.388 -14.910 0.672 1.00 63.06 205 SER A O 1
ATOM 1719 N N . GLN A 1 206 ? -26.371 -16.900 0.227 1.00 56.88 206 GLN A N 1
ATOM 1720 C CA . GLN A 1 206 ? -25.151 -17.689 0.346 1.00 56.88 206 GLN A CA 1
ATOM 1721 C C . GLN A 1 206 ? -24.094 -17.053 -0.559 1.00 56.88 206 GLN A C 1
ATOM 1723 O O . GLN A 1 206 ? -24.353 -16.778 -1.736 1.00 56.88 206 GLN A O 1
ATOM 1728 N N . SER A 1 207 ? -22.929 -16.737 0.011 1.00 52.03 207 SER A N 1
ATOM 1729 C CA . SER A 1 207 ? -21.816 -16.179 -0.752 1.00 52.03 207 SER A CA 1
ATOM 1730 C C . SER A 1 207 ? -21.586 -17.095 -1.948 1.00 52.03 207 SER A C 1
ATOM 1732 O O . SER A 1 207 ? -21.289 -18.273 -1.748 1.00 52.03 207 SER A O 1
ATOM 1734 N N . LYS A 1 208 ? -21.775 -16.590 -3.179 1.00 57.47 208 LYS A N 1
ATOM 1735 C CA . LYS A 1 208 ? -21.445 -17.355 -4.387 1.00 57.47 208 LYS A CA 1
ATOM 1736 C C . LYS A 1 208 ? -20.019 -17.854 -4.186 1.00 57.47 208 LYS A C 1
ATOM 1738 O O . LYS A 1 208 ? -19.101 -17.032 -4.126 1.00 57.47 208 LYS A O 1
ATOM 1743 N N . VAL A 1 209 ? -19.849 -19.169 -4.026 1.00 56.16 209 VAL A N 1
ATOM 1744 C CA . VAL A 1 209 ? -18.537 -19.809 -3.897 1.00 56.16 209 VAL A CA 1
ATOM 1745 C C . VAL A 1 209 ? -17.656 -19.198 -4.980 1.00 56.16 209 VAL A C 1
ATOM 1747 O O . VAL A 1 209 ? -18.040 -19.202 -6.152 1.00 56.16 209 VAL A O 1
ATOM 1750 N N . ARG A 1 210 ? -16.544 -18.559 -4.589 1.00 54.94 210 ARG A N 1
ATOM 1751 C CA . ARG A 1 210 ? -15.657 -17.856 -5.525 1.00 54.94 210 ARG A CA 1
ATOM 1752 C C . ARG A 1 210 ? -15.226 -18.855 -6.601 1.00 54.94 210 ARG A C 1
ATOM 1754 O O . ARG A 1 210 ? -14.330 -19.654 -6.366 1.00 54.94 210 ARG A O 1
ATOM 1761 N N . LYS A 1 211 ? -15.837 -18.795 -7.789 1.00 57.31 211 LYS A N 1
ATOM 1762 C CA . LYS A 1 211 ? -15.587 -19.738 -8.896 1.00 57.31 211 LYS A CA 1
ATOM 1763 C C . LYS A 1 211 ? -14.185 -19.643 -9.510 1.00 57.31 211 LYS A C 1
ATOM 1765 O O . LYS A 1 211 ? -13.875 -20.382 -10.433 1.00 57.31 211 LYS A O 1
ATOM 1770 N N . ASN A 1 212 ? -13.307 -18.778 -9.013 1.00 57.19 212 ASN A N 1
ATOM 1771 C CA . ASN A 1 212 ? -12.070 -18.454 -9.715 1.00 57.19 212 ASN A CA 1
ATOM 1772 C C . ASN A 1 212 ? -10.844 -19.005 -8.989 1.00 57.19 212 ASN A C 1
ATOM 1774 O O . ASN A 1 212 ? -9.993 -18.243 -8.533 1.00 57.19 212 ASN A O 1
ATOM 1778 N N . LYS A 1 213 ? -10.714 -20.335 -8.933 1.00 67.50 213 LYS A N 1
ATOM 1779 C CA . LYS A 1 213 ? -9.382 -20.937 -8.807 1.00 67.50 213 LYS A CA 1
ATOM 1780 C C . LYS A 1 213 ? -8.739 -20.843 -10.190 1.00 67.50 213 LYS A C 1
ATOM 1782 O O . LYS A 1 213 ? -9.010 -21.652 -11.071 1.00 67.50 213 LYS A O 1
ATOM 1787 N N . VAL A 1 214 ? -7.980 -19.772 -10.419 1.00 75.69 214 VAL A N 1
ATOM 1788 C CA . VAL A 1 214 ? -7.278 -19.547 -11.689 1.00 75.69 214 VAL A CA 1
ATOM 1789 C C . VAL A 1 214 ? -6.324 -20.718 -11.922 1.00 75.69 214 VAL A C 1
ATOM 1791 O O . VAL A 1 214 ? -5.445 -20.973 -11.102 1.00 75.69 214 VAL A O 1
ATOM 1794 N N . ASN A 1 215 ? -6.493 -21.442 -13.030 1.00 88.31 215 ASN A N 1
ATOM 1795 C CA . ASN A 1 215 ? -5.539 -22.468 -13.436 1.00 88.31 215 ASN A CA 1
ATOM 1796 C C . ASN A 1 215 ? -4.287 -21.783 -14.003 1.00 88.31 215 ASN A C 1
ATOM 1798 O O . ASN A 1 215 ? -4.248 -21.398 -15.173 1.00 88.31 215 ASN A O 1
ATOM 1802 N N . TRP A 1 216 ? -3.281 -21.605 -13.149 1.00 89.56 216 TRP A N 1
ATOM 1803 C CA . TRP A 1 216 ? -2.041 -20.914 -13.494 1.00 89.56 216 TRP A CA 1
ATOM 1804 C C . TRP A 1 216 ? -1.257 -21.597 -14.611 1.00 89.56 216 TRP A C 1
ATOM 1806 O O . TRP A 1 216 ? -0.750 -20.897 -15.476 1.00 89.56 216 TRP A O 1
ATOM 1816 N N . ARG A 1 217 ? -1.244 -22.935 -14.673 1.00 92.44 217 ARG A N 1
ATOM 1817 C CA . ARG A 1 217 ? -0.537 -23.682 -15.730 1.00 92.44 217 ARG A CA 1
ATOM 1818 C C . ARG A 1 217 ? -1.131 -23.413 -17.111 1.00 92.44 217 ARG A C 1
ATOM 1820 O O . ARG A 1 217 ? -0.410 -23.055 -18.035 1.00 92.44 217 ARG A O 1
ATOM 1827 N N . MET A 1 218 ? -2.456 -23.522 -17.235 1.00 92.19 218 MET A N 1
ATOM 1828 C CA . MET A 1 218 ? -3.148 -23.222 -18.496 1.00 92.19 218 MET A CA 1
ATOM 1829 C C . MET A 1 218 ? -2.982 -21.758 -18.892 1.00 92.19 218 MET A C 1
ATOM 1831 O O . MET A 1 218 ? -2.780 -21.439 -20.061 1.00 92.19 218 MET A O 1
ATOM 1835 N N . ARG A 1 219 ? -3.043 -20.857 -17.909 1.00 92.12 219 ARG A N 1
ATOM 1836 C CA . ARG A 1 219 ? -2.844 -19.431 -18.146 1.00 92.12 219 ARG A CA 1
ATOM 1837 C C . ARG A 1 219 ? -1.427 -19.126 -18.636 1.00 92.12 219 ARG A C 1
ATOM 1839 O O . ARG A 1 219 ? -1.287 -18.357 -19.579 1.00 92.12 219 ARG A O 1
ATOM 1846 N N . ASP A 1 220 ? -0.412 -19.723 -18.021 1.00 94.94 220 ASP A N 1
ATOM 1847 C CA . ASP A 1 220 ? 0.996 -19.551 -18.386 1.00 94.94 220 ASP A CA 1
ATOM 1848 C C . ASP A 1 220 ? 1.286 -20.048 -19.803 1.00 94.94 220 ASP A C 1
ATOM 1850 O O . ASP A 1 220 ? 1.904 -19.340 -20.597 1.00 94.94 220 ASP A O 1
ATOM 1854 N N . PHE A 1 221 ? 0.740 -21.210 -20.166 1.00 96.06 221 PHE A N 1
ATOM 1855 C CA . PHE A 1 221 ? 0.822 -21.731 -21.528 1.00 96.06 221 PHE A CA 1
ATOM 1856 C C . PHE A 1 221 ? 0.208 -20.767 -22.556 1.00 96.06 221 PHE A C 1
ATOM 1858 O O . PHE A 1 221 ? 0.845 -20.434 -23.556 1.00 96.06 221 PHE A O 1
ATOM 1865 N N . LEU A 1 222 ? -1.011 -20.274 -22.303 1.00 95.62 222 LEU A N 1
ATOM 1866 C CA . LEU A 1 222 ? -1.688 -19.346 -23.216 1.00 95.62 222 LEU A CA 1
ATOM 1867 C C . LEU A 1 222 ? -0.934 -18.019 -23.354 1.00 95.62 222 LEU A C 1
ATOM 1869 O O . LEU A 1 222 ? -0.787 -17.521 -24.465 1.00 95.62 222 LEU A O 1
ATOM 1873 N N . ILE A 1 223 ? -0.428 -17.464 -22.249 1.00 95.38 223 ILE A N 1
ATOM 1874 C CA . ILE A 1 223 ? 0.367 -16.228 -22.275 1.00 95.38 223 ILE A CA 1
ATOM 1875 C C . ILE A 1 223 ? 1.651 -16.442 -23.074 1.00 95.38 223 ILE A C 1
ATOM 1877 O O . ILE A 1 223 ? 1.969 -15.629 -23.936 1.00 95.38 223 ILE A O 1
ATOM 1881 N N . THR A 1 224 ? 2.353 -17.549 -22.835 1.00 96.44 224 THR A N 1
ATOM 1882 C CA . THR A 1 224 ? 3.586 -17.890 -23.554 1.00 96.44 224 THR A CA 1
ATOM 1883 C C . THR A 1 224 ? 3.326 -18.019 -25.055 1.00 96.44 224 THR A C 1
ATOM 1885 O O . THR A 1 224 ? 4.081 -17.481 -25.861 1.00 96.44 224 THR A O 1
ATOM 1888 N N . LYS A 1 225 ? 2.213 -18.649 -25.452 1.00 96.62 225 LYS A N 1
ATOM 1889 C CA . LYS A 1 225 ? 1.805 -18.742 -26.861 1.00 96.62 225 LYS A CA 1
ATOM 1890 C C . LYS A 1 225 ? 1.571 -17.365 -27.489 1.00 96.62 225 LYS A C 1
ATOM 1892 O O . LYS A 1 225 ? 2.007 -17.133 -28.613 1.00 96.62 225 LYS A O 1
ATOM 1897 N N . GLU A 1 226 ? 0.900 -16.453 -26.787 1.00 96.38 226 GLU A N 1
ATOM 1898 C CA . GLU A 1 226 ? 0.710 -15.081 -27.277 1.00 96.38 226 GLU A CA 1
ATOM 1899 C C . GLU A 1 226 ? 2.036 -14.313 -27.369 1.00 96.38 226 GLU A C 1
ATOM 1901 O O . GLU A 1 226 ? 2.263 -13.605 -28.346 1.00 96.38 226 GLU A O 1
ATOM 1906 N N . LEU A 1 227 ? 2.950 -14.506 -26.416 1.00 96.50 227 LEU A N 1
ATOM 1907 C CA . LEU A 1 227 ? 4.286 -13.908 -26.449 1.00 96.50 227 LEU A CA 1
ATOM 1908 C C . LEU A 1 227 ? 5.101 -14.362 -27.671 1.00 96.50 227 LEU A C 1
ATOM 1910 O O . LEU A 1 227 ? 5.704 -13.524 -28.339 1.00 96.50 227 LEU A O 1
ATOM 1914 N N . PHE A 1 228 ? 5.058 -15.649 -28.027 1.00 96.44 228 PHE A N 1
ATOM 1915 C CA . PHE A 1 228 ? 5.686 -16.140 -29.260 1.00 96.44 228 PHE A CA 1
ATOM 1916 C C . PHE A 1 228 ? 5.058 -15.535 -30.519 1.00 96.44 228 PHE A C 1
ATOM 1918 O O . PHE A 1 228 ? 5.780 -15.157 -31.436 1.00 96.44 228 PHE A O 1
ATOM 1925 N N . LYS A 1 229 ? 3.729 -15.374 -30.570 1.00 95.31 229 LYS A N 1
ATOM 1926 C CA . LYS A 1 229 ? 3.080 -14.688 -31.703 1.00 95.31 229 LYS A CA 1
ATOM 1927 C C . LYS A 1 229 ? 3.564 -13.248 -31.851 1.00 95.31 229 LYS A C 1
ATOM 1929 O O . LYS A 1 229 ? 3.767 -12.798 -32.974 1.00 95.31 229 LYS A O 1
ATOM 1934 N N . VAL A 1 230 ? 3.725 -12.534 -30.736 1.00 94.44 230 VAL A N 1
ATOM 1935 C CA . VAL A 1 230 ? 4.281 -11.175 -30.735 1.00 94.44 230 VAL A CA 1
ATOM 1936 C C . VAL A 1 230 ? 5.710 -11.192 -31.270 1.00 94.44 230 VAL A C 1
ATOM 1938 O O . VAL A 1 230 ? 5.997 -10.425 -32.180 1.00 94.44 230 VAL A O 1
ATOM 1941 N N . LEU A 1 231 ? 6.560 -12.097 -30.770 1.00 94.00 231 LEU A N 1
ATOM 1942 C CA . LEU A 1 231 ? 7.954 -12.232 -31.203 1.00 94.00 231 LEU A CA 1
ATOM 1943 C C . LEU A 1 231 ? 8.077 -12.450 -32.712 1.00 94.00 231 LEU A C 1
ATOM 1945 O O . LEU A 1 231 ? 8.822 -11.730 -33.369 1.00 94.00 231 LEU A O 1
ATOM 1949 N N . TYR A 1 232 ? 7.336 -13.417 -33.261 1.00 92.31 232 TYR A N 1
ATOM 1950 C CA . TYR A 1 232 ? 7.412 -13.725 -34.688 1.00 92.31 232 TYR A CA 1
ATOM 1951 C C . TYR A 1 232 ? 6.950 -12.551 -35.551 1.00 92.31 232 TYR A C 1
ATOM 1953 O O . TYR A 1 232 ? 7.615 -12.229 -36.523 1.00 92.31 232 TYR A O 1
ATOM 1961 N N . ARG A 1 233 ? 5.881 -11.849 -35.154 1.00 90.62 233 ARG A N 1
ATOM 1962 C CA . ARG A 1 233 ? 5.418 -10.648 -35.871 1.00 90.62 233 ARG A CA 1
ATOM 1963 C C . ARG A 1 233 ? 6.420 -9.497 -35.820 1.00 90.62 233 ARG A C 1
ATOM 1965 O O . ARG A 1 233 ? 6.459 -8.696 -36.742 1.00 90.62 233 ARG A O 1
ATOM 1972 N N . SER A 1 234 ? 7.187 -9.378 -34.737 1.00 87.31 234 SER A N 1
ATOM 1973 C CA . SER A 1 234 ? 8.180 -8.310 -34.594 1.00 87.31 234 SER A CA 1
ATOM 1974 C C . SER A 1 234 ? 9.518 -8.603 -35.263 1.00 87.31 234 SER A C 1
ATOM 1976 O O . SER A 1 234 ? 10.328 -7.692 -35.393 1.00 87.31 234 SER A O 1
ATOM 1978 N N . ASN A 1 235 ? 9.776 -9.846 -35.668 1.00 82.25 235 ASN A N 1
ATOM 1979 C CA . ASN A 1 235 ? 11.065 -10.223 -36.241 1.00 82.25 235 ASN A CA 1
ATOM 1980 C C . ASN A 1 235 ? 11.237 -9.750 -37.697 1.00 82.25 235 ASN A C 1
ATOM 1982 O O . ASN A 1 235 ? 12.364 -9.657 -38.173 1.00 82.25 235 ASN A O 1
ATOM 1986 N N . ASP A 1 236 ? 10.135 -9.424 -38.377 1.00 76.75 236 ASP A N 1
ATOM 1987 C CA . ASP A 1 236 ? 10.129 -9.040 -39.794 1.00 76.75 236 ASP A CA 1
ATOM 1988 C C . ASP A 1 236 ? 10.501 -7.565 -40.034 1.00 76.75 236 ASP A C 1
ATOM 1990 O O . ASP A 1 236 ? 10.778 -7.177 -41.168 1.00 76.75 236 ASP A O 1
ATOM 1994 N N . ASP A 1 237 ? 10.534 -6.729 -38.989 1.00 82.25 237 ASP A N 1
ATOM 1995 C CA . ASP A 1 237 ? 10.833 -5.299 -39.115 1.00 82.25 237 ASP A CA 1
ATOM 1996 C C . ASP A 1 237 ? 11.919 -4.844 -38.126 1.00 82.25 237 ASP A C 1
ATOM 1998 O O . ASP A 1 237 ? 11.734 -4.722 -36.911 1.00 82.25 237 ASP A O 1
ATOM 2002 N N . LEU A 1 238 ? 13.083 -4.522 -38.689 1.00 81.12 238 LEU A N 1
ATOM 2003 C CA . LEU A 1 238 ? 14.245 -4.027 -37.957 1.00 81.12 238 LEU A CA 1
ATOM 2004 C C . LEU A 1 238 ? 14.035 -2.626 -37.356 1.00 81.12 238 LEU A C 1
ATOM 2006 O O . LEU A 1 238 ? 14.823 -2.230 -36.494 1.00 81.12 238 LEU A O 1
ATOM 2010 N N . ALA A 1 239 ? 12.997 -1.886 -37.756 1.00 82.19 239 ALA A N 1
ATOM 2011 C CA . ALA A 1 239 ? 12.670 -0.563 -37.230 1.00 82.19 239 ALA A CA 1
ATOM 2012 C C . ALA A 1 239 ? 11.858 -0.600 -35.923 1.00 82.19 239 ALA A C 1
ATOM 2014 O O . ALA A 1 239 ? 11.661 0.451 -35.302 1.00 82.19 239 ALA A O 1
ATOM 2015 N N . TYR A 1 240 ? 11.408 -1.777 -35.464 1.00 85.69 240 TYR A N 1
ATOM 2016 C CA . TYR A 1 240 ? 10.599 -1.872 -34.249 1.00 85.69 240 TYR A CA 1
ATOM 2017 C C . TYR A 1 240 ? 11.321 -1.322 -33.005 1.00 85.69 240 TYR A C 1
ATOM 2019 O O . TYR A 1 240 ? 12.544 -1.479 -32.873 1.00 85.69 240 TYR A O 1
ATOM 2027 N N . PRO A 1 241 ? 10.574 -0.746 -32.036 1.00 89.31 241 PRO A N 1
ATOM 2028 C CA . PRO A 1 241 ? 11.118 -0.369 -30.738 1.00 89.31 241 PRO A CA 1
ATOM 2029 C C . PRO A 1 241 ? 11.809 -1.545 -30.046 1.00 89.31 241 PRO A C 1
ATOM 2031 O O . PRO A 1 241 ? 11.555 -2.709 -30.350 1.00 89.31 241 PRO A O 1
ATOM 2034 N N . ARG A 1 242 ? 12.658 -1.238 -29.062 1.00 93.19 242 ARG A N 1
ATOM 2035 C CA . ARG A 1 242 ? 13.355 -2.261 -28.278 1.00 93.19 242 ARG A CA 1
ATOM 2036 C C . ARG A 1 242 ? 12.377 -3.275 -27.695 1.00 93.19 242 ARG A C 1
ATOM 2038 O O . ARG A 1 242 ? 11.493 -2.903 -26.911 1.00 93.19 242 ARG A O 1
ATOM 2045 N N . MET A 1 243 ? 12.627 -4.553 -27.963 1.00 93.94 243 MET A N 1
ATOM 2046 C CA . MET A 1 243 ? 11.814 -5.670 -27.477 1.00 93.94 243 MET A CA 1
ATOM 2047 C C . MET A 1 243 ? 12.125 -5.996 -26.006 1.00 93.94 243 MET A C 1
ATOM 2049 O O . MET A 1 243 ? 12.590 -7.073 -25.643 1.00 93.94 243 MET A O 1
ATOM 2053 N N . SER A 1 244 ? 11.903 -5.023 -25.123 1.00 94.62 244 SER A N 1
ATOM 2054 C CA . SER A 1 244 ? 12.104 -5.163 -23.676 1.00 94.62 244 SER A CA 1
ATOM 2055 C C . SER A 1 244 ? 10.995 -5.989 -23.011 1.00 94.62 244 SER A C 1
ATOM 2057 O O . SER A 1 244 ? 9.896 -6.126 -23.550 1.00 94.62 244 SER A O 1
ATOM 2059 N N . LYS A 1 245 ? 11.222 -6.448 -21.767 1.00 93.88 245 LYS A N 1
ATOM 2060 C CA . LYS A 1 245 ? 10.184 -7.100 -20.936 1.00 93.88 245 LYS A CA 1
ATOM 2061 C C . LYS A 1 245 ? 8.876 -6.308 -20.920 1.00 93.88 245 LYS A C 1
ATOM 2063 O O . LYS A 1 245 ? 7.797 -6.857 -21.119 1.00 93.88 245 LYS A O 1
ATOM 2068 N N . ARG A 1 246 ? 8.985 -4.995 -20.700 1.00 94.00 246 ARG A N 1
ATOM 2069 C CA . ARG A 1 246 ? 7.837 -4.085 -20.646 1.00 94.00 246 ARG A CA 1
ATOM 2070 C C . ARG A 1 246 ? 7.155 -3.957 -22.004 1.00 94.00 246 ARG A C 1
ATOM 2072 O O . ARG A 1 246 ? 5.931 -3.917 -22.052 1.00 94.00 246 ARG A O 1
ATOM 2079 N N . TRP A 1 247 ? 7.932 -3.921 -23.086 1.00 95.19 247 TRP A N 1
ATOM 2080 C CA . TRP A 1 247 ? 7.394 -3.872 -24.440 1.00 95.19 247 TRP A CA 1
ATOM 2081 C C . TRP A 1 247 ? 6.545 -5.112 -24.743 1.00 95.19 247 TRP A C 1
ATOM 2083 O O . TRP A 1 247 ? 5.379 -4.946 -25.083 1.00 95.19 247 TRP A O 1
ATOM 2093 N N . PHE A 1 248 ? 7.060 -6.325 -24.499 1.00 95.44 248 PHE A N 1
ATOM 2094 C CA . PHE A 1 248 ? 6.301 -7.571 -24.681 1.00 95.44 248 PHE A CA 1
ATOM 2095 C C . PHE A 1 248 ? 5.022 -7.610 -23.839 1.00 95.44 248 PHE A C 1
ATOM 2097 O O . PHE A 1 248 ? 3.954 -7.954 -24.338 1.00 95.44 248 PHE A O 1
ATOM 2104 N N . LEU A 1 249 ? 5.107 -7.229 -22.560 1.00 95.31 249 LEU A N 1
ATOM 2105 C CA . LEU A 1 249 ? 3.950 -7.231 -21.662 1.00 95.31 249 LEU A CA 1
ATOM 2106 C C . LEU A 1 249 ? 2.872 -6.227 -22.090 1.00 95.31 249 LEU A C 1
ATOM 2108 O O . LEU A 1 249 ? 1.688 -6.520 -21.934 1.00 95.31 249 LEU A O 1
ATOM 2112 N N . ASN A 1 250 ? 3.258 -5.079 -22.650 1.00 94.31 250 ASN A N 1
ATOM 2113 C CA . ASN A 1 250 ? 2.319 -4.081 -23.165 1.00 94.31 250 ASN A CA 1
ATOM 2114 C C . ASN A 1 250 ? 1.568 -4.549 -24.422 1.00 94.31 250 ASN A C 1
ATOM 2116 O O . ASN A 1 250 ? 0.497 -4.018 -24.697 1.00 94.31 250 ASN A O 1
ATOM 2120 N N . GLN A 1 251 ? 2.074 -5.554 -25.147 1.00 93.31 251 GLN A N 1
ATOM 2121 C CA . GLN A 1 251 ? 1.355 -6.161 -26.278 1.00 93.31 251 GLN A CA 1
ATOM 2122 C C . GLN A 1 251 ? 0.206 -7.081 -25.828 1.00 93.31 251 GLN A C 1
ATOM 2124 O O . GLN A 1 251 ? -0.608 -7.515 -26.641 1.00 93.31 251 GLN A O 1
ATOM 2129 N N . LEU A 1 252 ? 0.121 -7.401 -24.532 1.00 93.38 252 LEU A N 1
ATOM 2130 C CA . LEU A 1 252 ? -0.894 -8.288 -23.973 1.00 93.38 252 LEU A CA 1
ATOM 2131 C C . LEU A 1 252 ? -2.022 -7.487 -23.311 1.00 93.38 252 LEU A C 1
ATOM 2133 O O . LEU A 1 252 ? -1.781 -6.558 -22.542 1.00 93.38 252 LEU A O 1
ATOM 2137 N N . SER A 1 253 ? -3.269 -7.940 -23.474 1.00 87.94 253 SER A N 1
ATOM 2138 C CA . SER A 1 253 ? -4.469 -7.281 -22.917 1.00 87.94 253 SER A CA 1
ATOM 2139 C C . SER A 1 253 ? -4.461 -7.091 -21.392 1.00 87.94 253 SER A C 1
ATOM 2141 O O . SER A 1 253 ? -5.187 -6.253 -20.862 1.00 87.94 253 SER A O 1
ATOM 2143 N N . LYS A 1 254 ? -3.659 -7.874 -20.656 1.00 88.25 254 LYS A N 1
ATOM 2144 C CA . LYS A 1 254 ? -3.540 -7.818 -19.187 1.00 88.25 254 LYS A CA 1
ATOM 2145 C C . LYS A 1 254 ? -2.083 -7.752 -18.717 1.00 88.25 254 LYS A C 1
ATOM 2147 O O . LYS A 1 254 ? -1.758 -8.320 -17.672 1.00 88.25 254 LYS A O 1
ATOM 2152 N N . GLY A 1 255 ? -1.221 -7.054 -19.460 1.00 90.12 255 GLY A N 1
ATOM 2153 C CA . GLY A 1 255 ? 0.220 -6.937 -19.193 1.00 90.12 255 GLY A CA 1
ATOM 2154 C C . GLY A 1 255 ? 0.583 -6.636 -17.735 1.00 90.12 255 GLY A C 1
ATOM 2155 O O . GLY A 1 255 ? 1.368 -7.363 -17.132 1.00 90.12 255 GLY A O 1
ATOM 2156 N N . ASN A 1 256 ? -0.067 -5.647 -17.111 1.00 88.94 256 ASN A N 1
ATOM 2157 C CA . ASN A 1 256 ? 0.191 -5.277 -15.710 1.00 88.94 256 ASN A CA 1
ATOM 2158 C C . ASN A 1 256 ? -0.136 -6.399 -14.713 1.00 88.94 256 ASN A C 1
ATOM 2160 O O . ASN A 1 256 ? 0.608 -6.633 -13.761 1.00 88.94 256 ASN A O 1
ATOM 2164 N N . THR A 1 257 ? -1.250 -7.108 -14.912 1.00 90.19 257 THR A N 1
ATOM 2165 C CA . THR A 1 257 ? -1.629 -8.238 -14.051 1.00 90.19 257 THR A CA 1
ATOM 2166 C C . THR A 1 257 ? -0.677 -9.412 -14.236 1.00 90.19 257 THR A C 1
ATOM 2168 O O . THR A 1 257 ? -0.358 -10.091 -13.263 1.00 90.19 257 THR A O 1
ATOM 2171 N N . ILE A 1 258 ? -0.229 -9.651 -15.469 1.00 91.94 258 ILE A N 1
ATOM 2172 C CA . ILE A 1 258 ? 0.748 -10.693 -15.792 1.00 91.94 258 ILE A CA 1
ATOM 2173 C C . ILE A 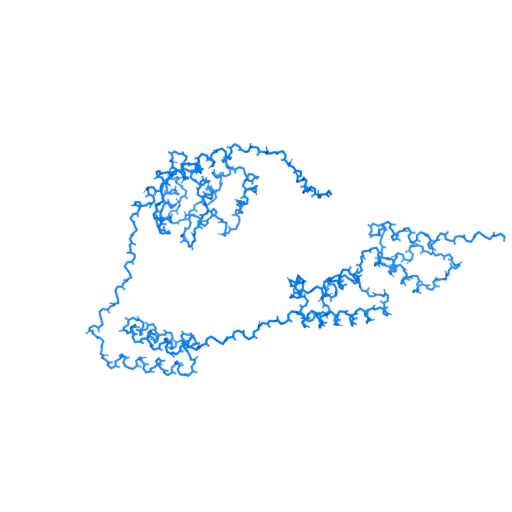1 258 ? 2.077 -10.362 -15.115 1.00 91.94 258 ILE A C 1
ATOM 2175 O O . ILE A 1 258 ? 2.575 -11.187 -14.360 1.00 91.94 258 ILE A O 1
ATOM 2179 N N . SER A 1 259 ? 2.570 -9.128 -15.268 1.00 92.12 259 SER A N 1
ATOM 2180 C CA . SER A 1 259 ? 3.808 -8.643 -14.647 1.00 92.12 259 SER A CA 1
ATOM 2181 C C . SER A 1 259 ? 3.843 -8.886 -13.138 1.00 92.12 259 SER A C 1
ATOM 2183 O O . SER A 1 259 ? 4.834 -9.389 -12.620 1.00 92.12 259 SER A O 1
ATOM 2185 N N . LYS A 1 260 ? 2.755 -8.558 -12.428 1.00 91.62 260 LYS A N 1
ATOM 2186 C CA . LYS A 1 260 ? 2.662 -8.737 -10.968 1.00 91.62 260 LYS A CA 1
ATOM 2187 C C . LYS A 1 260 ? 2.644 -10.209 -10.541 1.00 91.62 260 LYS A C 1
ATOM 2189 O O . LYS A 1 260 ? 3.064 -10.531 -9.436 1.00 91.62 260 LYS A O 1
ATOM 2194 N N . ASN A 1 261 ? 2.168 -11.100 -11.410 1.00 91.75 261 ASN A N 1
ATOM 2195 C CA . ASN A 1 261 ? 2.036 -12.528 -11.126 1.00 91.75 261 ASN A CA 1
ATOM 2196 C C . ASN A 1 261 ? 3.064 -13.390 -11.875 1.00 91.75 261 ASN A C 1
ATOM 2198 O O . ASN A 1 261 ? 2.876 -14.599 -11.959 1.00 91.75 261 ASN A O 1
ATOM 2202 N N . LEU A 1 262 ? 4.152 -12.807 -12.397 1.00 93.06 262 LEU A N 1
ATOM 2203 C CA . LEU A 1 262 ? 5.174 -13.548 -13.152 1.00 93.06 262 LEU A CA 1
ATOM 2204 C C . LEU A 1 262 ? 5.794 -14.704 -12.355 1.00 93.06 262 LEU A C 1
ATOM 2206 O O . LEU A 1 262 ? 6.143 -15.723 -12.940 1.00 93.06 262 LEU A O 1
ATOM 2210 N N . HIS A 1 263 ? 5.856 -14.595 -11.024 1.00 93.56 263 HIS A N 1
ATOM 2211 C CA . HIS A 1 263 ? 6.321 -15.677 -10.149 1.00 93.56 263 HIS A CA 1
ATOM 2212 C C . HIS A 1 263 ? 5.472 -16.962 -10.251 1.00 93.56 263 HIS A C 1
ATOM 2214 O O . HIS A 1 263 ? 5.960 -18.037 -9.926 1.00 93.56 263 HIS A O 1
ATOM 2220 N N . GLN A 1 264 ? 4.221 -16.870 -10.719 1.00 92.31 264 GLN A N 1
ATOM 2221 C CA . GLN A 1 264 ? 3.318 -18.015 -10.931 1.00 92.31 264 GLN A CA 1
ATOM 2222 C C . GLN A 1 264 ? 3.299 -18.487 -12.394 1.00 92.31 264 GLN A C 1
ATOM 2224 O O . GLN A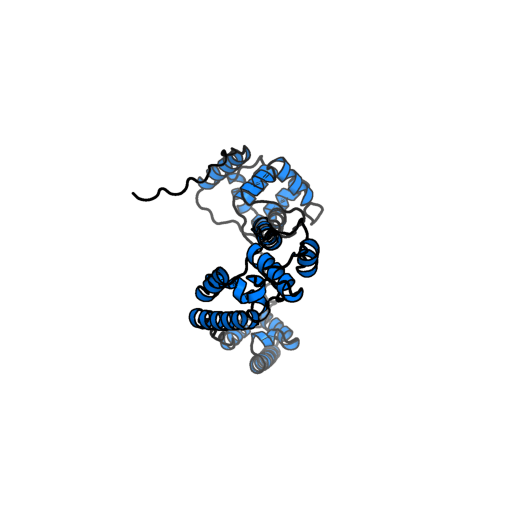 1 264 ? 2.523 -19.377 -12.738 1.00 92.31 264 GLN A O 1
ATOM 2229 N N . LEU A 1 265 ? 4.115 -17.871 -13.257 1.00 95.06 265 LEU A N 1
ATOM 2230 C CA . LEU A 1 265 ? 4.123 -18.049 -14.710 1.00 95.06 265 LEU A CA 1
ATOM 2231 C C . LEU A 1 265 ? 5.545 -18.406 -15.200 1.00 95.06 265 LEU A C 1
ATOM 2233 O O . LEU A 1 265 ? 6.202 -17.577 -15.839 1.00 95.06 265 LEU A O 1
ATOM 2237 N N . PRO A 1 266 ? 6.077 -19.595 -14.856 1.00 95.69 266 PRO A N 1
ATOM 2238 C CA . PRO A 1 266 ? 7.460 -19.971 -15.155 1.00 95.69 266 PRO A CA 1
ATOM 2239 C C . PRO A 1 266 ? 7.800 -19.985 -16.652 1.00 95.69 266 PRO A C 1
ATOM 2241 O O . PRO A 1 266 ? 8.899 -19.564 -17.014 1.00 95.69 266 PRO A O 1
ATOM 2244 N N . LEU A 1 267 ? 6.890 -20.419 -17.531 1.00 96.75 267 LEU A N 1
ATOM 2245 C CA . LEU A 1 267 ? 7.127 -20.442 -18.979 1.00 96.75 267 LEU A CA 1
ATOM 2246 C C . LEU A 1 267 ? 7.211 -19.022 -19.537 1.00 96.75 267 LEU A C 1
ATOM 2248 O O . LEU A 1 267 ? 8.169 -18.685 -20.233 1.00 96.75 267 LEU A O 1
ATOM 2252 N N . SER A 1 268 ? 6.258 -18.169 -19.158 1.00 95.81 268 SER A N 1
ATOM 2253 C CA . SER A 1 268 ? 6.240 -16.763 -19.566 1.00 95.81 268 SER A CA 1
ATOM 2254 C C . SER A 1 268 ? 7.457 -16.012 -19.019 1.00 95.81 268 SER A C 1
ATOM 2256 O O . SER A 1 268 ? 8.047 -15.189 -19.714 1.00 95.81 268 SER A O 1
ATOM 2258 N N . SER A 1 269 ? 7.869 -16.315 -17.784 1.00 96.31 269 SER A N 1
ATOM 2259 C CA . SER A 1 269 ? 9.075 -15.752 -17.171 1.00 96.31 269 SER A CA 1
ATOM 2260 C C . SER A 1 269 ? 10.337 -16.156 -17.941 1.00 96.31 269 SER A C 1
ATOM 2262 O O . SER A 1 269 ? 11.141 -15.292 -18.292 1.00 96.31 269 SER A O 1
ATOM 2264 N N . LYS A 1 270 ? 10.470 -17.445 -18.288 1.00 96.94 270 LYS A N 1
ATOM 2265 C CA . LYS A 1 270 ? 11.595 -17.967 -19.076 1.00 96.94 270 LYS A CA 1
ATOM 2266 C C . LYS A 1 270 ? 11.638 -17.373 -20.485 1.00 96.94 270 LYS A C 1
ATOM 2268 O O . LYS A 1 270 ? 12.707 -17.004 -20.964 1.00 96.94 270 LYS A O 1
ATOM 2273 N N . PHE A 1 271 ? 10.484 -17.217 -21.132 1.00 97.12 271 PHE A N 1
ATOM 2274 C CA . PHE A 1 271 ? 10.392 -16.506 -22.405 1.00 97.12 271 PHE A CA 1
ATOM 2275 C C . PHE A 1 271 ? 10.958 -15.083 -22.274 1.00 97.12 271 PHE A C 1
ATOM 2277 O O . PHE A 1 271 ? 11.842 -14.688 -23.031 1.00 97.12 271 PHE A O 1
ATOM 2284 N N . LEU A 1 272 ? 10.503 -14.333 -21.265 1.00 96.00 272 LEU A N 1
ATOM 2285 C CA . LEU A 1 272 ? 10.924 -12.952 -21.029 1.00 96.00 272 LEU A CA 1
ATOM 2286 C C . LEU A 1 272 ? 12.381 -12.814 -20.569 1.00 96.00 272 LEU A C 1
ATOM 2288 O O . LEU A 1 272 ? 12.887 -11.699 -20.550 1.00 96.00 272 LEU A O 1
ATOM 2292 N N . SER A 1 273 ? 13.054 -13.878 -20.135 1.00 94.69 273 SER A N 1
ATOM 2293 C CA . SER A 1 273 ? 14.500 -13.829 -19.884 1.00 94.69 273 SER A CA 1
ATOM 2294 C C . SER A 1 273 ? 15.323 -14.103 -21.139 1.00 94.69 273 SER A C 1
ATOM 2296 O O . SER A 1 273 ? 16.423 -13.582 -21.247 1.00 94.69 273 SER A O 1
ATOM 2298 N N . ILE A 1 274 ? 14.802 -14.914 -22.064 1.00 94.94 274 ILE A N 1
ATOM 2299 C CA . ILE A 1 274 ? 15.538 -15.369 -23.252 1.00 94.94 274 ILE A CA 1
ATOM 2300 C C . ILE A 1 274 ? 15.376 -14.388 -24.415 1.00 94.94 274 ILE A C 1
ATOM 2302 O O . ILE A 1 274 ? 16.353 -14.031 -25.058 1.00 94.94 274 ILE A O 1
ATOM 2306 N N . TYR A 1 275 ? 14.147 -13.950 -24.688 1.00 93.88 275 TYR A N 1
ATOM 2307 C CA . TYR A 1 275 ? 13.821 -13.225 -25.921 1.00 93.88 275 TYR A CA 1
ATOM 2308 C C . TYR A 1 275 ? 13.783 -11.708 -25.759 1.00 93.88 275 TYR A C 1
ATOM 2310 O O . TYR A 1 275 ? 13.433 -10.992 -26.695 1.00 93.88 275 TYR A O 1
ATOM 2318 N N . THR A 1 276 ? 14.099 -11.191 -24.572 1.00 94.38 276 THR A N 1
ATOM 2319 C CA . THR A 1 276 ? 14.118 -9.745 -24.374 1.00 94.38 276 THR A CA 1
ATOM 2320 C C . THR A 1 276 ? 15.430 -9.156 -24.808 1.00 94.38 276 THR A C 1
ATOM 2322 O O . THR A 1 276 ? 16.486 -9.557 -24.334 1.00 94.38 276 THR A O 1
ATOM 2325 N N . GLU A 1 277 ? 15.325 -8.138 -25.639 1.00 93.25 277 GLU A N 1
ATOM 2326 C CA . GLU A 1 277 ? 16.465 -7.433 -26.182 1.00 93.25 277 GLU A CA 1
ATOM 2327 C C . GLU A 1 277 ? 17.112 -6.566 -25.095 1.00 93.25 277 GLU A C 1
ATOM 2329 O O . GLU A 1 277 ? 16.458 -5.744 -24.428 1.00 93.25 277 GLU A O 1
ATOM 2334 N N . ASP A 1 278 ? 18.409 -6.753 -24.888 1.00 93.25 278 ASP A N 1
ATOM 2335 C CA . ASP A 1 278 ? 19.214 -5.894 -24.037 1.00 93.25 278 ASP A CA 1
ATOM 2336 C C . ASP A 1 278 ? 19.528 -4.563 -24.756 1.00 93.25 278 ASP A C 1
ATOM 2338 O O . ASP A 1 278 ? 19.084 -4.305 -25.878 1.00 93.25 278 ASP A O 1
ATOM 2342 N N . THR A 1 279 ? 20.205 -3.640 -24.074 1.00 93.19 279 THR A N 1
ATOM 2343 C CA . THR A 1 279 ? 20.475 -2.319 -24.660 1.00 93.19 279 THR A CA 1
ATOM 2344 C C . THR A 1 279 ? 21.472 -2.419 -25.814 1.00 93.19 279 THR A C 1
ATOM 2346 O O . THR A 1 279 ? 21.303 -1.704 -26.799 1.00 93.19 279 THR A O 1
ATOM 2349 N N . ILE A 1 280 ? 22.467 -3.304 -25.710 1.00 94.88 280 ILE A N 1
ATOM 2350 C CA . ILE A 1 280 ? 23.542 -3.446 -26.694 1.00 94.88 280 ILE A CA 1
ATOM 2351 C C . ILE A 1 280 ? 22.967 -4.031 -27.983 1.00 94.88 280 ILE A C 1
ATOM 2353 O O . ILE A 1 280 ? 23.074 -3.394 -29.033 1.00 94.88 280 ILE A O 1
ATOM 2357 N N . SER A 1 281 ? 22.260 -5.166 -27.905 1.00 93.38 281 SER A N 1
ATOM 2358 C CA . SER A 1 281 ? 21.653 -5.799 -29.088 1.00 93.38 281 SER A CA 1
ATOM 2359 C C . SER A 1 281 ? 20.685 -4.862 -29.812 1.00 93.38 281 SER A C 1
ATOM 2361 O O . SER A 1 281 ? 20.699 -4.789 -31.039 1.00 93.38 281 SER A O 1
ATOM 2363 N N . TYR A 1 282 ? 19.917 -4.057 -29.068 1.00 94.75 282 TYR A N 1
ATOM 2364 C CA . TYR A 1 282 ? 19.033 -3.054 -29.663 1.00 94.75 282 TYR A CA 1
ATOM 2365 C C . TYR A 1 282 ? 19.784 -1.959 -30.424 1.00 94.75 282 TYR A C 1
ATOM 2367 O O . TYR A 1 282 ? 19.353 -1.525 -31.494 1.00 94.75 282 TYR A O 1
ATOM 2375 N N . GLN A 1 283 ? 20.905 -1.482 -29.882 1.00 94.56 283 GLN A N 1
ATOM 2376 C CA . GLN A 1 283 ? 21.727 -0.487 -30.565 1.00 94.56 283 GLN A CA 1
ATOM 2377 C C . GLN A 1 283 ? 22.374 -1.066 -31.820 1.00 94.56 283 GLN A C 1
ATOM 2379 O O . GLN A 1 283 ? 22.325 -0.416 -32.863 1.00 94.56 283 GLN A O 1
ATOM 2384 N N . ILE A 1 284 ? 22.892 -2.295 -31.742 1.00 93.81 284 ILE A N 1
ATOM 2385 C CA . ILE A 1 284 ? 23.430 -3.034 -32.889 1.00 93.81 284 ILE A CA 1
ATOM 2386 C C . ILE A 1 284 ? 22.355 -3.183 -33.969 1.00 93.81 284 ILE A C 1
ATOM 2388 O O . ILE A 1 284 ? 22.581 -2.764 -35.099 1.00 93.81 284 ILE A O 1
ATOM 2392 N N . ARG A 1 285 ? 21.142 -3.638 -33.622 1.00 93.62 285 ARG A N 1
ATOM 2393 C CA . ARG A 1 285 ? 20.030 -3.767 -34.577 1.00 93.62 285 ARG A CA 1
ATOM 2394 C C . ARG A 1 285 ? 19.688 -2.445 -35.265 1.00 93.62 285 ARG A C 1
ATOM 2396 O O . ARG A 1 285 ? 19.462 -2.423 -36.473 1.00 93.62 285 ARG A O 1
ATOM 2403 N N . ARG A 1 286 ? 19.681 -1.325 -34.532 1.00 93.50 286 ARG A N 1
ATOM 2404 C CA . ARG A 1 286 ? 19.441 0.013 -35.112 1.00 93.50 286 ARG A CA 1
ATOM 2405 C C . ARG A 1 286 ? 20.567 0.467 -36.035 1.00 93.50 286 ARG A C 1
ATOM 2407 O O . ARG A 1 286 ? 20.286 1.124 -37.035 1.00 93.50 286 ARG A O 1
ATOM 2414 N N . ILE A 1 287 ? 21.816 0.132 -35.710 1.00 92.56 287 ILE A N 1
ATOM 2415 C CA . ILE A 1 287 ? 22.973 0.373 -36.580 1.00 92.56 287 ILE A CA 1
ATOM 2416 C C . ILE A 1 287 ? 22.820 -0.443 -37.867 1.00 92.56 287 ILE A C 1
ATOM 2418 O O . ILE A 1 287 ? 22.885 0.131 -38.951 1.00 92.56 287 ILE A O 1
ATOM 2422 N N . THR A 1 288 ? 22.514 -1.738 -37.762 1.00 91.62 288 THR A N 1
ATOM 2423 C CA . THR A 1 288 ? 22.261 -2.620 -38.911 1.00 91.62 288 THR A CA 1
ATOM 2424 C C . THR A 1 288 ? 21.118 -2.095 -39.781 1.00 91.62 288 THR A C 1
ATOM 2426 O O . THR A 1 288 ? 21.275 -1.965 -40.992 1.00 91.62 288 THR A O 1
ATOM 2429 N N . TYR A 1 289 ? 19.995 -1.701 -39.177 1.00 92.44 289 TYR A N 1
ATOM 2430 C CA . TYR A 1 289 ? 18.881 -1.074 -39.891 1.00 92.44 289 TYR A CA 1
ATOM 2431 C C . TYR A 1 289 ? 19.313 0.193 -40.642 1.00 92.44 289 TYR A C 1
ATOM 2433 O O . TYR A 1 289 ? 18.960 0.379 -41.807 1.00 92.44 289 TYR A O 1
ATOM 2441 N N . ALA A 1 290 ? 20.103 1.060 -40.001 1.00 92.25 290 ALA A N 1
ATOM 2442 C CA . ALA A 1 290 ? 20.612 2.272 -40.631 1.00 92.25 290 ALA A CA 1
ATOM 2443 C C . ALA A 1 290 ? 21.523 1.967 -41.828 1.00 92.25 290 ALA A C 1
ATOM 2445 O O . ALA A 1 290 ? 21.442 2.670 -42.832 1.00 92.25 290 ALA A O 1
ATOM 2446 N N . MET A 1 291 ? 22.345 0.918 -41.751 1.00 90.06 291 MET A N 1
ATOM 2447 C CA . MET A 1 291 ? 23.192 0.482 -42.864 1.00 90.06 291 MET A CA 1
ATOM 2448 C C . MET A 1 291 ? 22.373 -0.018 -44.052 1.00 90.06 291 MET A C 1
ATOM 2450 O O . MET A 1 291 ? 22.593 0.445 -45.170 1.00 90.06 291 MET A O 1
ATOM 2454 N N . VAL A 1 292 ? 21.400 -0.902 -43.800 1.00 89.62 292 VAL A N 1
ATOM 2455 C CA . VAL A 1 292 ? 20.501 -1.437 -44.836 1.00 89.62 292 VAL A CA 1
ATOM 2456 C C . VAL A 1 292 ? 19.737 -0.300 -45.509 1.00 89.62 292 VAL A C 1
ATOM 2458 O O . VAL A 1 292 ? 19.701 -0.206 -46.732 1.00 89.62 292 VAL A O 1
ATOM 2461 N N . ARG A 1 293 ? 19.189 0.628 -44.718 1.00 90.69 293 ARG A N 1
ATOM 2462 C CA . ARG A 1 293 ? 18.445 1.785 -45.231 1.00 90.69 293 ARG A CA 1
ATOM 2463 C C . ARG A 1 293 ? 19.310 2.756 -46.041 1.00 90.69 293 ARG A C 1
ATOM 2465 O O . ARG A 1 293 ? 18.789 3.443 -46.914 1.00 90.69 293 ARG A O 1
ATOM 2472 N N . LEU A 1 294 ? 20.603 2.848 -45.737 1.00 89.81 294 LEU A N 1
ATOM 2473 C CA . LEU A 1 294 ? 21.563 3.653 -46.496 1.00 89.81 294 LEU A CA 1
ATOM 2474 C C . LEU A 1 294 ? 22.079 2.953 -47.757 1.00 89.81 294 LEU A C 1
ATOM 2476 O O . LEU A 1 294 ? 22.751 3.604 -48.552 1.00 89.81 294 LEU A O 1
ATOM 2480 N N . GLY A 1 295 ? 21.769 1.667 -47.945 1.00 86.56 295 GLY A N 1
ATOM 2481 C CA . GLY A 1 295 ? 22.254 0.882 -49.075 1.00 86.56 295 GLY A CA 1
ATOM 2482 C C . GLY A 1 295 ? 23.760 0.620 -49.027 1.00 86.56 295 GLY A C 1
ATOM 2483 O O . GLY A 1 295 ? 24.377 0.465 -50.078 1.00 86.56 295 GLY A O 1
ATOM 2484 N N . TYR A 1 296 ? 24.374 0.608 -47.837 1.00 86.62 296 TYR A N 1
ATOM 2485 C CA . TYR A 1 296 ? 25.797 0.291 -47.730 1.00 86.62 296 TYR A CA 1
ATOM 2486 C C . TYR A 1 296 ? 26.053 -1.183 -48.038 1.00 86.62 296 TYR A C 1
ATOM 2488 O O . TYR A 1 296 ? 25.418 -2.065 -47.463 1.00 86.62 296 TYR A O 1
ATOM 2496 N N . THR A 1 297 ? 27.026 -1.431 -48.909 1.00 75.19 297 THR A N 1
ATOM 2497 C CA . THR A 1 297 ? 27.554 -2.761 -49.218 1.00 75.19 297 THR A CA 1
ATOM 2498 C C . THR A 1 297 ? 28.783 -3.070 -48.361 1.00 75.19 297 THR A C 1
ATOM 2500 O O . THR A 1 297 ? 29.350 -2.180 -47.718 1.00 75.19 297 THR A O 1
ATOM 2503 N N . GLU A 1 298 ? 29.200 -4.338 -48.337 1.00 69.06 298 GLU A N 1
ATOM 2504 C CA . GLU A 1 298 ? 30.346 -4.801 -47.541 1.00 69.06 298 GLU A CA 1
ATOM 2505 C C . GLU A 1 298 ? 31.620 -4.009 -47.884 1.00 69.06 298 GLU A C 1
ATOM 2507 O O . GLU A 1 298 ? 32.248 -3.449 -46.990 1.00 69.06 298 GLU A O 1
ATOM 2512 N N . SER A 1 299 ? 31.903 -3.795 -49.173 1.00 65.19 299 SER A N 1
ATOM 2513 C CA . SER A 1 299 ? 33.174 -3.227 -49.659 1.00 65.19 299 SER A CA 1
ATOM 2514 C C . SER A 1 299 ? 33.216 -1.696 -49.828 1.00 65.19 299 SER A C 1
ATOM 2516 O O . SER A 1 299 ? 34.201 -1.164 -50.335 1.00 65.19 299 SER A O 1
ATOM 2518 N N . GLY A 1 300 ? 32.158 -0.965 -49.459 1.00 68.12 300 GLY A N 1
ATOM 2519 C CA . GLY A 1 300 ? 32.097 0.497 -49.610 1.00 68.12 300 GLY A CA 1
ATOM 2520 C C . GLY A 1 300 ? 32.547 1.268 -48.358 1.00 68.12 300 GLY A C 1
ATOM 2521 O O . GLY A 1 300 ? 32.340 0.771 -47.243 1.00 68.12 300 GLY A O 1
ATOM 2522 N N . PRO A 1 301 ? 33.095 2.496 -48.499 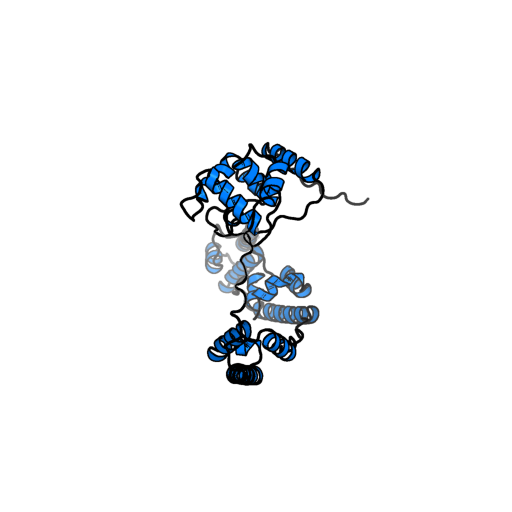1.00 75.19 301 PRO A N 1
ATOM 2523 C CA . PRO A 1 301 ? 33.347 3.381 -47.364 1.00 75.19 301 PRO A CA 1
ATOM 2524 C C . PRO A 1 301 ? 32.021 3.802 -46.718 1.00 75.19 301 PRO A C 1
ATOM 2526 O O . PRO A 1 301 ? 31.059 4.151 -47.405 1.00 75.19 301 PRO A O 1
ATOM 2529 N N . LYS A 1 302 ? 31.964 3.760 -45.383 1.00 83.31 302 LYS A N 1
ATOM 2530 C CA . LYS A 1 302 ? 30.729 3.978 -44.617 1.00 83.31 302 LYS A CA 1
ATOM 2531 C C . LYS A 1 302 ? 30.849 5.217 -43.737 1.00 83.31 302 LYS A C 1
ATOM 2533 O O . LYS A 1 302 ? 31.709 5.300 -42.861 1.00 83.31 302 LYS A O 1
ATOM 2538 N N . ASP A 1 303 ? 29.938 6.171 -43.919 1.00 87.62 303 ASP A N 1
ATOM 2539 C CA . ASP A 1 303 ? 29.924 7.394 -43.117 1.00 87.62 303 ASP A CA 1
ATOM 2540 C C . ASP A 1 303 ? 29.354 7.138 -41.719 1.00 87.62 303 ASP A C 1
ATOM 2542 O O . ASP A 1 303 ? 28.135 7.111 -41.506 1.00 87.62 303 ASP A O 1
ATOM 2546 N N . ARG A 1 304 ? 30.243 7.034 -40.730 1.00 88.62 304 ARG A N 1
ATOM 2547 C CA . ARG A 1 304 ? 29.886 6.806 -39.322 1.00 88.62 304 ARG A CA 1
ATOM 2548 C C . ARG A 1 304 ? 28.823 7.772 -38.796 1.00 88.62 304 ARG A C 1
ATOM 2550 O O . ARG A 1 304 ? 27.871 7.359 -38.134 1.00 88.62 304 ARG A O 1
ATOM 2557 N N . TRP A 1 305 ? 28.973 9.068 -39.072 1.00 89.44 305 TRP A N 1
ATOM 2558 C CA . TRP A 1 305 ? 28.043 10.092 -38.585 1.00 89.44 305 TRP A CA 1
ATOM 2559 C C . TRP A 1 305 ? 26.639 9.920 -39.184 1.00 89.44 305 TRP A C 1
ATOM 2561 O O . TRP A 1 305 ? 25.640 10.174 -38.508 1.00 89.44 305 TRP A O 1
ATOM 2571 N N . ARG A 1 306 ? 26.555 9.458 -40.437 1.00 90.00 306 ARG A N 1
ATOM 2572 C CA . ARG A 1 306 ? 25.297 9.247 -41.155 1.00 90.00 306 ARG A CA 1
ATOM 2573 C C . ARG A 1 306 ? 24.563 8.025 -40.610 1.00 90.00 306 ARG A C 1
ATOM 2575 O O . ARG A 1 306 ? 23.354 8.097 -40.390 1.00 90.00 306 ARG A O 1
ATOM 2582 N N . ILE A 1 307 ? 25.308 6.959 -40.305 1.00 91.75 307 ILE A N 1
ATOM 2583 C CA . ILE A 1 307 ? 24.790 5.759 -39.632 1.00 91.75 307 ILE A CA 1
ATOM 2584 C C . ILE A 1 307 ? 24.223 6.130 -38.264 1.00 91.75 307 ILE A C 1
ATOM 2586 O O . ILE A 1 307 ? 23.061 5.842 -37.997 1.00 91.75 307 ILE A O 1
ATOM 2590 N N . LEU A 1 308 ? 24.994 6.827 -37.423 1.00 92.31 308 LEU A N 1
ATOM 2591 C CA . LEU A 1 308 ? 24.543 7.239 -36.087 1.00 92.31 308 LEU A CA 1
ATOM 2592 C C . LEU A 1 308 ? 23.281 8.109 -36.140 1.00 92.31 308 LEU A C 1
ATOM 2594 O O . LEU A 1 308 ? 22.357 7.898 -35.354 1.00 92.31 308 LEU A O 1
ATOM 2598 N N . ARG A 1 309 ? 23.203 9.040 -37.101 1.00 91.62 309 ARG A N 1
ATOM 2599 C CA . ARG A 1 309 ? 22.033 9.909 -37.284 1.00 91.62 309 ARG A CA 1
ATOM 2600 C C . ARG A 1 309 ? 20.771 9.109 -37.614 1.00 91.62 309 ARG A C 1
ATOM 2602 O O . ARG A 1 309 ? 19.746 9.328 -36.977 1.00 91.62 309 ARG A O 1
ATOM 2609 N N . ILE A 1 310 ? 20.836 8.177 -38.567 1.00 90.69 310 ILE A N 1
ATOM 2610 C CA . ILE A 1 310 ? 19.674 7.353 -38.956 1.00 90.69 310 ILE A CA 1
ATOM 2611 C C . ILE A 1 310 ? 19.337 6.324 -37.883 1.00 90.69 310 ILE A C 1
ATOM 2613 O O . ILE A 1 310 ? 18.165 6.110 -37.578 1.00 90.69 310 ILE A O 1
ATOM 2617 N N . ALA A 1 311 ? 20.359 5.739 -37.262 1.00 90.38 311 ALA A N 1
ATOM 2618 C CA . ALA A 1 311 ? 20.190 4.864 -36.120 1.00 90.38 311 ALA A CA 1
ATOM 2619 C C . ALA A 1 311 ? 19.631 5.621 -34.913 1.00 90.38 311 ALA A C 1
ATOM 2621 O O . ALA A 1 311 ? 19.190 4.960 -33.989 1.00 90.38 311 ALA A O 1
ATOM 2622 N N . GLY A 1 312 ? 19.615 6.962 -34.886 1.00 91.06 312 GLY A N 1
ATOM 2623 C CA . GLY A 1 312 ? 19.151 7.785 -33.765 1.00 91.06 312 GLY A CA 1
ATOM 2624 C C . GLY A 1 312 ? 19.976 7.569 -32.493 1.00 91.06 312 GLY A C 1
ATOM 2625 O O . GLY A 1 312 ? 19.410 7.455 -31.399 1.00 91.06 312 GLY A O 1
ATOM 2626 N N . LEU A 1 313 ? 21.292 7.434 -32.655 1.00 92.06 313 LEU A N 1
ATOM 2627 C CA . LEU A 1 313 ? 22.279 7.253 -31.593 1.00 92.06 313 LEU A CA 1
ATOM 2628 C C . LEU A 1 313 ? 23.222 8.460 -31.554 1.00 92.06 313 LEU A C 1
ATOM 2630 O O . LEU A 1 313 ? 23.581 9.014 -32.591 1.00 92.06 313 LEU A O 1
ATOM 2634 N N . SER A 1 314 ? 23.625 8.860 -30.350 1.00 89.88 314 SER A N 1
ATOM 2635 C CA . SER A 1 314 ? 24.641 9.893 -30.126 1.00 89.88 314 SER A CA 1
ATOM 2636 C C . SER A 1 314 ? 25.898 9.271 -29.519 1.00 89.88 314 SER A C 1
ATOM 2638 O O . SER A 1 314 ? 25.858 8.127 -29.056 1.00 89.88 314 SER A O 1
ATOM 2640 N N . LYS A 1 315 ? 27.010 10.016 -29.507 1.00 83.00 315 LYS A N 1
ATOM 2641 C CA . LYS A 1 315 ? 28.279 9.544 -28.929 1.00 83.00 315 LYS A CA 1
ATOM 2642 C C . LYS A 1 315 ? 28.156 9.235 -27.433 1.00 83.00 315 LYS A C 1
ATOM 2644 O O . LYS A 1 315 ? 28.847 8.355 -26.950 1.00 83.00 315 LYS A O 1
ATOM 2649 N N . GLU A 1 316 ? 27.255 9.913 -26.727 1.00 86.94 316 GLU A N 1
ATOM 2650 C CA . GLU A 1 316 ? 27.046 9.771 -25.280 1.00 86.94 316 GLU A CA 1
ATOM 2651 C C . GLU A 1 316 ? 26.095 8.619 -24.924 1.00 86.94 316 GLU A C 1
ATOM 2653 O O . GLU A 1 316 ? 26.058 8.174 -23.782 1.00 86.94 316 GLU A O 1
ATOM 2658 N N . ARG A 1 317 ? 25.263 8.171 -25.874 1.00 87.38 317 ARG A N 1
ATOM 2659 C CA . ARG A 1 317 ? 24.207 7.170 -25.629 1.00 87.38 317 ARG A CA 1
ATOM 2660 C C . ARG A 1 317 ? 24.538 5.787 -26.172 1.00 87.38 317 ARG A C 1
ATOM 2662 O O . ARG A 1 317 ? 23.829 4.834 -25.851 1.00 87.38 317 ARG A O 1
ATOM 2669 N N . ILE A 1 318 ? 25.540 5.684 -27.036 1.00 91.94 318 ILE A N 1
ATOM 2670 C CA . ILE A 1 318 ? 26.008 4.412 -27.579 1.00 91.94 318 ILE A CA 1
ATOM 2671 C C . ILE A 1 318 ? 26.828 3.665 -26.521 1.00 91.94 318 ILE A C 1
ATOM 2673 O O . ILE A 1 318 ? 27.622 4.261 -25.806 1.00 91.94 318 ILE A O 1
ATOM 2677 N N . THR A 1 319 ? 26.580 2.367 -26.399 1.00 93.94 319 THR A N 1
ATOM 2678 C CA . THR A 1 319 ? 27.338 1.453 -25.535 1.00 93.94 319 THR A CA 1
ATOM 2679 C C . THR A 1 319 ? 28.692 1.142 -26.160 1.00 93.94 319 THR A C 1
ATOM 2681 O O . THR A 1 319 ? 28.823 1.174 -27.386 1.00 93.94 319 THR A O 1
ATOM 2684 N N . ASP A 1 320 ? 29.689 0.817 -25.340 1.00 92.00 320 ASP A N 1
ATOM 2685 C CA . ASP A 1 320 ? 31.049 0.544 -25.815 1.00 92.00 320 ASP A CA 1
ATOM 2686 C C . ASP A 1 320 ? 31.085 -0.633 -26.798 1.00 92.00 320 ASP A C 1
ATOM 2688 O O . ASP A 1 320 ? 31.786 -0.586 -27.809 1.00 92.00 320 ASP A O 1
ATOM 2692 N N . GLU A 1 321 ? 30.282 -1.671 -26.568 1.00 93.38 321 GLU A N 1
ATOM 2693 C CA . GLU A 1 321 ? 30.175 -2.831 -27.452 1.00 93.38 321 GLU A CA 1
ATOM 2694 C C . GLU A 1 321 ? 29.541 -2.468 -28.799 1.00 93.38 321 GLU A C 1
ATOM 2696 O O . GLU A 1 321 ? 30.062 -2.843 -29.852 1.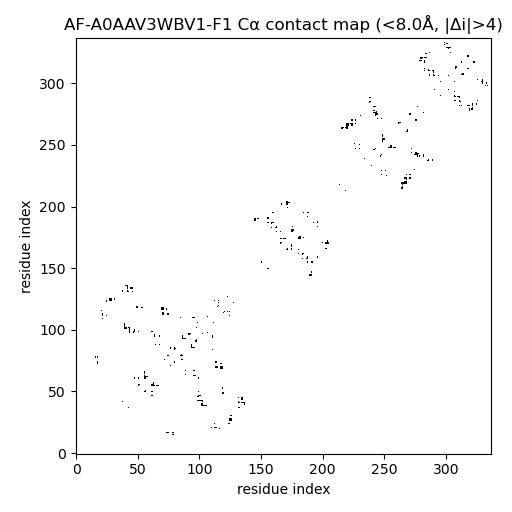00 93.38 321 GLU A O 1
ATOM 2701 N N . ALA A 1 322 ? 28.457 -1.684 -28.795 1.00 92.44 322 ALA A N 1
ATOM 2702 C CA . ALA A 1 322 ? 27.844 -1.201 -30.032 1.00 92.44 322 ALA A CA 1
ATOM 2703 C C . ALA A 1 322 ? 28.767 -0.223 -30.782 1.00 92.44 322 ALA A C 1
ATOM 2705 O O . ALA A 1 322 ? 28.761 -0.176 -32.014 1.00 92.44 322 ALA A O 1
ATOM 2706 N N . LEU A 1 323 ? 29.588 0.538 -30.052 1.00 92.00 323 LEU A N 1
ATOM 2707 C CA . LEU A 1 323 ? 30.597 1.424 -30.619 1.00 92.00 323 LEU A CA 1
ATOM 2708 C C . LEU A 1 323 ? 31.716 0.633 -31.302 1.00 92.00 323 LEU A C 1
ATOM 2710 O O . LEU A 1 323 ? 32.097 0.977 -32.418 1.00 92.00 323 LEU A O 1
ATOM 2714 N N . ARG A 1 324 ? 32.211 -0.434 -30.663 1.00 92.12 324 ARG A N 1
ATOM 2715 C CA . ARG A 1 324 ? 33.193 -1.358 -31.254 1.00 92.12 324 ARG A CA 1
ATOM 2716 C C . ARG A 1 324 ? 32.641 -2.012 -32.514 1.00 92.12 324 ARG A C 1
ATOM 2718 O O . ARG A 1 324 ? 33.324 -2.012 -33.531 1.00 92.12 324 ARG A O 1
ATOM 2725 N N . PHE A 1 325 ? 31.396 -2.487 -32.474 1.00 92.12 325 PHE A N 1
ATOM 2726 C CA . PHE A 1 325 ? 30.709 -3.031 -33.648 1.00 92.12 325 PHE A CA 1
ATOM 2727 C C . PHE A 1 325 ? 30.658 -2.019 -34.804 1.00 92.12 325 PHE A C 1
ATOM 2729 O O . PHE A 1 325 ? 31.022 -2.342 -35.933 1.00 92.12 325 PHE A O 1
ATOM 2736 N N . LEU A 1 326 ? 30.279 -0.769 -34.516 1.00 90.50 326 LEU A N 1
ATOM 2737 C CA . LEU A 1 326 ? 30.264 0.305 -35.510 1.00 90.50 326 LEU A CA 1
ATOM 2738 C C . LEU A 1 326 ? 31.661 0.620 -36.066 1.00 90.50 326 LEU A C 1
ATOM 2740 O O . LEU A 1 326 ? 31.777 0.918 -37.251 1.00 90.50 326 LEU A O 1
ATOM 2744 N N . ASN A 1 327 ? 32.704 0.584 -35.229 1.00 89.75 327 ASN A N 1
ATOM 2745 C CA . ASN A 1 327 ? 34.084 0.808 -35.670 1.00 89.75 327 ASN A CA 1
ATOM 2746 C C . ASN A 1 327 ? 34.509 -0.268 -36.662 1.00 89.75 327 ASN A C 1
ATOM 2748 O O . ASN A 1 327 ? 34.897 0.079 -37.768 1.00 89.75 327 ASN A O 1
ATOM 2752 N N . ILE A 1 328 ? 34.351 -1.546 -36.301 1.00 87.56 328 ILE A N 1
ATOM 2753 C CA . ILE A 1 328 ? 34.740 -2.691 -37.139 1.00 87.56 328 ILE A CA 1
ATOM 2754 C C . ILE A 1 328 ? 34.117 -2.573 -38.535 1.00 87.56 328 ILE A C 1
ATOM 2756 O O . ILE A 1 328 ? 34.810 -2.671 -39.540 1.00 87.56 328 ILE A O 1
ATOM 2760 N N . ILE A 1 329 ? 32.823 -2.263 -38.598 1.00 85.25 329 ILE A N 1
ATOM 2761 C CA . ILE A 1 329 ? 32.085 -2.144 -39.861 1.00 85.25 329 ILE A CA 1
ATOM 2762 C C . ILE A 1 329 ? 32.547 -0.959 -40.725 1.00 85.25 329 ILE A C 1
ATOM 2764 O O . ILE A 1 329 ? 32.478 -1.019 -41.955 1.00 85.25 329 ILE A O 1
ATOM 2768 N N . CYS A 1 330 ? 32.962 0.142 -40.099 1.00 82.94 330 CYS A N 1
ATOM 2769 C CA . CYS A 1 330 ? 33.422 1.342 -40.799 1.00 82.94 330 CYS A CA 1
ATOM 2770 C C . CYS A 1 330 ? 34.926 1.308 -41.132 1.00 82.94 330 CYS A C 1
ATOM 2772 O O . CYS A 1 330 ? 35.352 2.049 -42.016 1.00 82.94 330 CYS A O 1
ATOM 2774 N N . GLU A 1 331 ? 35.721 0.503 -40.422 1.00 74.06 331 GLU A N 1
ATOM 2775 C CA . GLU A 1 331 ? 37.188 0.448 -40.506 1.00 74.06 331 GLU A CA 1
ATOM 2776 C C . GLU A 1 331 ? 37.730 -0.684 -41.389 1.00 74.06 331 GLU A C 1
ATOM 2778 O O . GLU A 1 331 ? 38.950 -0.767 -41.526 1.00 74.06 331 GLU A O 1
ATOM 2783 N N . GLU A 1 332 ? 36.887 -1.495 -42.049 1.00 57.31 332 GLU A N 1
ATOM 2784 C CA . GLU A 1 332 ? 37.315 -2.365 -43.161 1.00 57.31 332 GLU A CA 1
ATOM 2785 C C . GLU A 1 332 ? 37.822 -1.515 -44.345 1.00 57.31 332 GLU A C 1
ATOM 2787 O O . GLU A 1 332 ? 37.174 -1.328 -45.375 1.00 57.31 332 GLU A O 1
ATOM 2792 N N . LYS A 1 333 ? 39.019 -0.951 -44.176 1.00 48.06 333 LYS A N 1
ATOM 2793 C CA . LYS A 1 333 ? 39.874 -0.482 -45.251 1.00 48.06 333 LYS A CA 1
ATOM 2794 C C . LYS A 1 333 ? 40.376 -1.723 -45.966 1.00 48.06 333 LYS A C 1
ATOM 2796 O O . LYS A 1 333 ? 41.096 -2.535 -45.393 1.00 48.06 333 LYS A O 1
ATOM 2801 N N . ILE A 1 334 ? 39.995 -1.830 -47.229 1.00 43.47 334 ILE A N 1
ATOM 2802 C CA . ILE A 1 334 ? 40.584 -2.737 -48.203 1.00 43.47 334 ILE A CA 1
ATOM 2803 C C . ILE A 1 334 ? 42.107 -2.526 -48.155 1.00 43.47 334 ILE A C 1
ATOM 2805 O O . ILE A 1 334 ? 42.607 -1.504 -48.628 1.00 43.47 334 ILE A O 1
ATOM 2809 N N . TYR A 1 335 ? 42.853 -3.468 -47.573 1.00 42.66 335 TYR A N 1
ATOM 2810 C CA . TYR A 1 335 ? 44.255 -3.647 -47.938 1.00 42.66 335 TYR A CA 1
ATOM 2811 C C . TYR A 1 335 ? 44.244 -4.276 -49.331 1.00 42.66 335 TYR A C 1
ATOM 2813 O O . TYR A 1 335 ? 44.203 -5.495 -49.476 1.00 42.66 335 TYR A O 1
ATOM 2821 N N . ALA A 1 336 ? 44.168 -3.426 -50.354 1.00 35.56 336 ALA A N 1
ATOM 2822 C CA . ALA A 1 336 ? 44.413 -3.833 -51.727 1.00 35.56 336 ALA A CA 1
ATOM 2823 C C . ALA A 1 336 ? 45.924 -4.061 -51.850 1.00 35.56 336 ALA A C 1
ATOM 2825 O O . ALA A 1 336 ? 46.693 -3.114 -51.677 1.0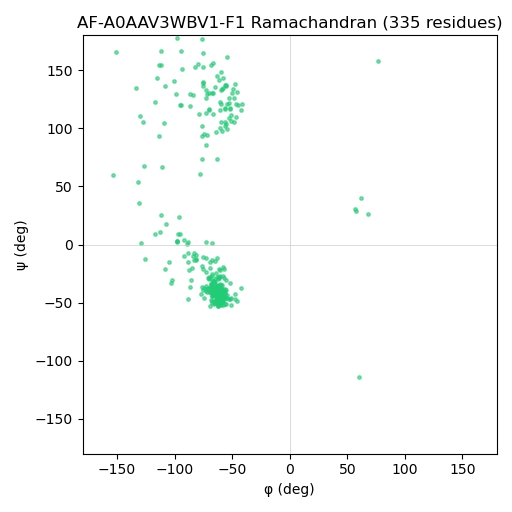0 35.56 336 ALA A O 1
ATOM 2826 N N . TYR A 1 337 ? 46.321 -5.315 -52.067 1.00 36.62 337 TYR A N 1
ATOM 2827 C CA . TYR A 1 337 ? 47.627 -5.662 -52.626 1.00 36.62 337 TYR A CA 1
ATOM 2828 C C . TYR A 1 337 ? 47.561 -5.597 -54.147 1.00 36.62 337 TYR A C 1
ATOM 2830 O O . TYR A 1 337 ? 46.521 -6.038 -54.695 1.00 36.62 337 TYR A O 1
#

Foldseek 3Di:
DDDDPDPPPPPPPPPDPVCVQLVVLVVVVVPDDDDDDFDLQLQLVLLLVLQVVQVQDDVPDGVLVVLVVLLCVRAPQVNCVVVVQHADPPDCPRPSNQSNHRDPDDDDSVSVSSSCCRRPVVDGPVRSRVSSNPDDDPPPPPPQQDPLVPPPPVVLVVLVVVLVVLCVVQNPPVQCVDPSSVVSLVVCCRNPVPVSVVVNVVGHPDDPPPPDPPPLVVVLVVLLVVLVVVLVVVVVDLPDDFQALQNSLVVDPPSVVCVVCVVSRVSNVVCRVPRGDDPQNNLLSLLVVQCVVVVDDQQDADDLVSSCVSSVHDPVRHDPNNVVVSCVSNVPDPPDD

Mean predicted aligned error: 18.88 Å

Organism: Acinetobacter johnsonii (NCBI:txid40214)

InterPro domains:
  IPR032750 Transposon Tn7 transposition protein TnsD, C-terminal [PF15978] (150-272)

Solvent-accessible surface area (backbone atoms only — not comparable to full-atom values): 20149 Å² total; per-residue (Å²): 133,84,82,75,79,79,80,72,80,75,65,79,80,76,81,52,74,61,55,56,58,53,46,54,50,49,53,56,62,69,71,52,77,95,67,86,79,67,50,51,66,26,52,26,49,48,37,45,50,55,29,50,77,68,66,35,46,63,86,92,44,70,43,58,66,63,52,47,54,45,38,47,75,69,46,49,66,69,58,31,46,76,69,76,59,63,76,54,87,86,46,81,82,23,65,78,56,45,58,62,34,81,45,89,69,87,78,56,69,64,65,51,50,52,49,40,57,47,77,41,64,91,59,52,69,68,58,49,52,54,50,38,61,66,48,85,68,80,75,75,72,70,75,69,65,69,80,61,88,81,63,60,69,69,63,53,52,54,45,50,50,54,46,48,55,36,32,74,76,53,29,52,75,54,20,48,73,35,76,69,35,35,54,42,49,57,50,35,57,55,71,41,39,70,60,51,53,56,53,44,65,76,46,54,75,75,75,76,74,80,85,73,78,74,60,45,68,64,50,22,53,54,51,34,53,52,51,50,54,52,51,61,67,54,69,82,44,67,83,58,75,72,49,28,59,65,50,58,32,68,76,40,101,54,24,70,63,47,64,77,44,37,91,66,18,65,63,37,44,52,48,51,67,69,71,35,49,52,73,51,61,42,49,41,43,27,42,53,40,24,37,60,75,68,67,65,55,92,92,53,92,52,63,64,70,59,34,30,57,68,34,71,48,50,88,88,73,53,47,71,68,35,47,51,54,52,46,58,72,49,62,72,69,81,82,79,128

Secondary structure (DSSP, 8-state):
-PPPP-----------HHHHHHHHHHHHHHTSPP-PPPPHHHHHHHHHHHHHHTT-EETTEE-HHHHHHHHHHHS-HHHHHHTT----TT-TT-HHHHHTS--SS---HHHHHHHHHHH-TTS-HHHHHHHHHH-------------GGGS-HHHHHHHHHHHHHHHHHHHHHHHTTSHHHHHHHHHHHHH-HHHHHHHHHHHSPPP--------HHHHHHHHHHHHHHHHHHHTT-TTSPP--HHHHHHTSTTHHHHHHTGGG-HHHHHHHHHS---HHHHHHHHHHHHHHHHT--TTS---HHHHHHHHT--TTTS-HHHHHHHHHHHH------

Radius of gyration: 35.08 Å; Cα contacts (8 Å, |Δi|>4): 248; chains: 1; bounding box: 97×53×89 Å

Sequence (337 aa):
MPLLPNQIQDMPNVYFKEDFILGQMAVELLQLDPQPSSSHEQWTKFYLDVADTKNLRRGNHVCHEQIYEQVIKKFNPDYLSSKNLNIDYHQDTSWLRTIFRKHRKTFSFLEHCIIWSSLIPERTPTEILQYVSSISVSSRFVKRPISTDHIPPIKIEEMRQRWQEIVLANGVKAGRNIKSGSATYMWLYRNDRSWLLMFNSRHVSQSKVRKNKVNWRMRDFLITKELFKVLYRSNDDLAYPRMSKRWFLNQLSKGNTISKNLHQLPLSSKFLSIYTEDTISYQIRRITYAMVRLGYTESGPKDRWRILRIAGLSKERITDEALRFLNIICEEKIYAY

pLDDT: mean 84.67, std 15.16, range [34.81, 97.12]

Nearest PDB structures (foldseek):
  8glu-assembly1_X  TM=8.714E-01  e=1.922E-06  Escherichia coli
  8glx-assembly1_X  TM=8.515E-01  e=4.295E-06  Escherichia coli
  8vct-assembly1_X  TM=8.520E-01  e=5.266E-05  Escherichia coli